Protein AF-0000000080313099 (afdb_homodimer)

Organism: NCBI:txid927083

Structure (mmCIF, N/CA/C/O backbone):
data_AF-0000000080313099-model_v1
#
loop_
_entity.id
_entity.type
_entity.pdbx_description
1 polymer 'Transcriptional regulator, ArsR family protein'
#
loop_
_atom_site.group_PDB
_atom_site.id
_atom_site.type_symbol
_atom_site.label_atom_id
_atom_site.label_alt_id
_atom_site.label_comp_id
_atom_site.label_asym_id
_atom_site.label_entity_id
_atom_site.label_seq_id
_atom_site.pdbx_PDB_ins_code
_atom_site.Cartn_x
_atom_site.Cartn_y
_atom_site.Cartn_z
_atom_site.occupancy
_atom_site.B_iso_or_equiv
_atom_site.auth_seq_id
_atom_site.auth_comp_id
_atom_site.auth_asym_id
_atom_site.auth_atom_id
_atom_site.pdbx_PDB_model_num
ATOM 1 N N . MET A 1 1 ? 8.414 22.156 -10.602 1 34.53 1 MET A N 1
ATOM 2 C CA . MET A 1 1 ? 9.031 20.844 -10.484 1 34.53 1 MET A CA 1
ATOM 3 C C . MET A 1 1 ? 8.055 19.75 -10.914 1 34.53 1 MET A C 1
ATOM 5 O O . MET A 1 1 ? 6.887 19.766 -10.523 1 34.53 1 MET A O 1
ATOM 9 N N . SER A 1 2 ? 8.141 19.328 -12.023 1 39.56 2 SER A N 1
ATOM 10 C CA . SER A 1 2 ? 7.281 18.344 -12.656 1 39.56 2 SER A CA 1
ATOM 11 C C . SER A 1 2 ? 7.016 17.156 -11.727 1 39.56 2 SER A C 1
ATOM 13 O O . SER A 1 2 ? 7.949 16.594 -11.148 1 39.56 2 SER A O 1
ATOM 15 N N . ALA A 1 3 ? 6.078 17.266 -10.852 1 48.84 3 ALA A N 1
ATOM 16 C CA . ALA A 1 3 ? 5.816 16.203 -9.883 1 48.84 3 ALA A CA 1
ATOM 17 C C . ALA A 1 3 ? 6.105 14.828 -10.477 1 48.84 3 ALA A C 1
ATOM 19 O O . ALA A 1 3 ? 5.5 14.438 -11.477 1 48.84 3 ALA A O 1
ATOM 20 N N . ALA A 1 4 ? 7.359 14.406 -10.523 1 58 4 ALA A N 1
ATOM 21 C CA . ALA A 1 4 ? 7.816 13.117 -11.039 1 58 4 ALA A CA 1
ATOM 22 C C . ALA A 1 4 ? 6.848 12 -10.656 1 58 4 ALA A C 1
ATOM 24 O O . ALA A 1 4 ? 6.184 12.07 -9.625 1 58 4 ALA A O 1
ATOM 25 N N . VAL A 1 5 ? 6.457 11.398 -11.641 1 69.81 5 VAL A N 1
ATOM 26 C CA . VAL A 1 5 ? 5.578 10.242 -11.469 1 69.81 5 VAL A CA 1
ATOM 27 C C . VAL A 1 5 ? 6.199 9.266 -10.477 1 69.81 5 VAL A C 1
ATOM 29 O O . VAL A 1 5 ? 7.309 8.766 -10.688 1 69.81 5 VAL A O 1
ATOM 32 N N . VAL A 1 6 ? 5.691 9.305 -9.359 1 85.06 6 VAL A N 1
ATOM 33 C CA . VAL A 1 6 ? 6.16 8.406 -8.305 1 85.06 6 VAL A CA 1
ATOM 34 C C . VAL A 1 6 ? 5.676 6.988 -8.57 1 85.06 6 VAL A C 1
ATOM 36 O O . VAL A 1 6 ? 4.516 6.781 -8.945 1 85.06 6 VAL A O 1
ATOM 39 N N . SER A 1 7 ? 6.625 6.121 -8.453 1 91.81 7 SER A N 1
ATOM 40 C CA . SER A 1 7 ? 6.25 4.727 -8.68 1 91.81 7 SER A CA 1
ATOM 41 C C . SER A 1 7 ? 5.348 4.211 -7.559 1 91.81 7 SER A C 1
ATOM 43 O O . SER A 1 7 ? 5.426 4.68 -6.422 1 91.81 7 SER A O 1
ATOM 45 N N . LEU A 1 8 ? 4.535 3.299 -7.898 1 95.69 8 LEU A N 1
ATOM 46 C CA . LEU A 1 8 ? 3.566 2.75 -6.957 1 95.69 8 LEU A CA 1
ATOM 47 C C . LEU A 1 8 ? 4.266 1.991 -5.836 1 95.69 8 LEU A C 1
ATOM 49 O O . LEU A 1 8 ? 3.812 2.01 -4.691 1 95.69 8 LEU A O 1
ATOM 53 N N . GLU A 1 9 ? 5.445 1.323 -6.184 1 96.62 9 GLU A N 1
ATOM 54 C CA . GLU A 1 9 ? 6.176 0.596 -5.148 1 96.62 9 GLU A CA 1
ATOM 55 C C . GLU A 1 9 ? 6.672 1.54 -4.059 1 96.62 9 GLU A C 1
ATOM 57 O O . GLU A 1 9 ? 6.719 1.17 -2.883 1 96.62 9 GLU A O 1
ATOM 62 N N . ARG A 1 10 ? 7.012 2.738 -4.418 1 97.25 10 ARG A N 1
ATOM 63 C CA . ARG A 1 10 ? 7.469 3.727 -3.443 1 97.25 10 ARG A CA 1
ATOM 64 C C . ARG A 1 10 ? 6.316 4.203 -2.564 1 97.25 10 ARG A C 1
ATOM 66 O O . ARG A 1 10 ? 6.504 4.457 -1.372 1 97.25 10 ARG A O 1
ATOM 73 N N . THR A 1 11 ? 5.18 4.391 -3.154 1 98.25 11 THR A N 1
ATOM 74 C CA . THR A 1 11 ? 3.992 4.781 -2.402 1 98.25 11 THR A CA 1
ATOM 75 C C . THR A 1 11 ? 3.629 3.719 -1.37 1 98.25 11 THR A C 1
ATOM 77 O O . THR A 1 11 ? 3.426 4.031 -0.195 1 98.25 11 THR A O 1
ATOM 80 N N . PHE A 1 12 ? 3.625 2.475 -1.776 1 98.5 12 PHE A N 1
ATOM 81 C CA . PHE A 1 12 ? 3.332 1.39 -0.848 1 98.5 12 PHE A CA 1
ATOM 82 C C . PHE A 1 12 ? 4.391 1.312 0.245 1 98.5 12 PHE A C 1
ATOM 84 O O . PHE A 1 12 ? 4.066 1.138 1.421 1 98.5 12 PHE A O 1
ATOM 91 N N . HIS A 1 13 ? 5.605 1.449 -0.173 1 98.19 13 HIS A N 1
ATOM 92 C CA . HIS A 1 13 ? 6.695 1.43 0.794 1 98.19 13 HIS A CA 1
ATOM 93 C C . HIS A 1 13 ? 6.516 2.514 1.852 1 98.19 13 HIS A C 1
ATOM 95 O O . HIS A 1 13 ? 6.664 2.252 3.047 1 98.19 13 HIS A O 1
ATOM 101 N N . ALA A 1 14 ? 6.172 3.625 1.42 1 98.56 14 ALA A N 1
ATOM 102 C CA . ALA A 1 14 ? 5.984 4.754 2.324 1 98.56 14 ALA A CA 1
ATOM 103 C C . ALA A 1 14 ? 4.887 4.465 3.346 1 98.56 14 ALA A C 1
ATOM 105 O O . ALA A 1 14 ? 4.965 4.91 4.492 1 98.56 14 ALA A O 1
ATOM 106 N N . LEU A 1 15 ? 3.922 3.695 2.98 1 98.25 15 LEU A N 1
ATOM 107 C CA . LEU A 1 15 ? 2.756 3.445 3.822 1 98.25 15 LEU A CA 1
ATOM 108 C C . LEU A 1 15 ? 2.965 2.203 4.684 1 98.25 15 LEU A C 1
ATOM 110 O O . LEU A 1 15 ? 2.121 1.874 5.52 1 98.25 15 LEU A O 1
ATOM 114 N N . GLY A 1 16 ? 4.098 1.535 4.488 1 98.12 16 GLY A N 1
ATOM 115 C CA . GLY A 1 16 ? 4.348 0.264 5.148 1 98.12 16 GLY A CA 1
ATOM 116 C C . GLY A 1 16 ? 4.867 0.418 6.562 1 98.12 16 GLY A C 1
ATOM 117 O O . GLY A 1 16 ? 5.551 -0.467 7.082 1 98.12 16 GLY A O 1
ATOM 118 N N . ASP A 1 17 ? 4.598 1.521 7.246 1 97.62 17 ASP A N 1
ATOM 119 C CA . ASP A 1 17 ? 5.062 1.835 8.594 1 97.62 17 ASP A CA 1
ATOM 120 C C . ASP A 1 17 ? 3.938 2.416 9.445 1 97.62 17 ASP A C 1
ATOM 122 O O . ASP A 1 17 ? 3.232 3.33 9.008 1 97.62 17 ASP A O 1
ATOM 126 N N . PRO A 1 18 ? 3.76 1.837 10.664 1 96.69 18 PRO A N 1
ATOM 127 C CA . PRO A 1 18 ? 2.637 2.293 11.484 1 96.69 18 PRO A CA 1
ATOM 128 C C . PRO A 1 18 ? 2.709 3.783 11.805 1 96.69 18 PRO A C 1
ATOM 130 O O . PRO A 1 18 ? 1.679 4.457 11.867 1 96.69 18 PRO A O 1
ATOM 133 N N . THR A 1 19 ? 3.895 4.293 12.055 1 96.88 19 THR A N 1
ATOM 134 C CA . THR A 1 19 ? 4.062 5.711 12.352 1 96.88 19 THR A CA 1
ATOM 135 C C . THR A 1 19 ? 3.613 6.57 11.172 1 96.88 19 THR A C 1
ATOM 137 O O . THR A 1 19 ? 2.893 7.555 11.352 1 96.88 19 THR A O 1
ATOM 140 N N . ARG A 1 20 ? 4.027 6.168 10.062 1 98.06 20 ARG A N 1
ATOM 141 C CA . ARG A 1 20 ? 3.684 6.934 8.867 1 98.06 20 ARG A CA 1
ATOM 142 C C . ARG A 1 20 ? 2.188 6.855 8.578 1 98.06 20 ARG A C 1
ATOM 144 O O . ARG A 1 20 ? 1.585 7.832 8.125 1 98.06 20 ARG A O 1
ATOM 151 N N . LEU A 1 21 ? 1.547 5.711 8.812 1 97.62 21 LEU A N 1
ATOM 152 C CA . LEU A 1 21 ? 0.102 5.605 8.641 1 97.62 21 LEU A CA 1
ATOM 153 C C . LEU A 1 21 ? -0.631 6.543 9.594 1 97.62 21 LEU A C 1
ATOM 155 O O . LEU A 1 21 ? -1.643 7.145 9.227 1 97.62 21 LEU A O 1
ATOM 159 N N . GLY A 1 22 ? -0.097 6.598 10.75 1 96.94 22 GLY A N 1
ATOM 160 C CA . GLY A 1 22 ? -0.659 7.551 11.695 1 96.94 22 GLY A CA 1
ATOM 161 C C . GLY A 1 22 ? -0.558 8.992 11.219 1 96.94 22 GLY A C 1
ATOM 162 O O . GLY A 1 22 ? -1.496 9.773 11.383 1 96.94 22 GLY A O 1
ATOM 163 N N . MET A 1 23 ? 0.534 9.375 10.68 1 98.06 23 MET A N 1
ATOM 164 C CA . MET A 1 23 ? 0.725 10.719 10.133 1 98.06 23 MET A CA 1
ATOM 165 C C . MET A 1 23 ? -0.264 10.984 9 1 98.06 23 MET A C 1
ATOM 167 O O . MET A 1 23 ? -0.838 12.078 8.922 1 98.06 23 MET A O 1
ATOM 171 N N . VAL A 1 24 ? -0.449 9.992 8.164 1 98.19 24 VAL A N 1
ATOM 172 C CA . VAL A 1 24 ? -1.378 10.133 7.047 1 98.19 24 VAL A CA 1
ATOM 173 C C . VAL A 1 24 ? -2.797 10.32 7.578 1 98.19 24 VAL A C 1
ATOM 175 O O . VAL A 1 24 ? -3.553 11.148 7.062 1 98.19 24 VAL A O 1
ATOM 178 N N . GLU A 1 25 ? -3.139 9.531 8.555 1 96.81 25 GLU A N 1
ATOM 179 C CA . GLU A 1 25 ? -4.445 9.695 9.188 1 96.81 25 GLU A CA 1
ATOM 180 C C . GLU A 1 25 ? -4.652 11.125 9.672 1 96.81 25 GLU A C 1
ATOM 182 O O . GLU A 1 25 ? -5.707 11.719 9.445 1 96.81 25 GLU A O 1
ATOM 187 N N . ARG A 1 26 ? -3.701 11.703 10.289 1 96.88 26 ARG A N 1
ATOM 188 C CA . ARG A 1 26 ? -3.775 13.078 10.781 1 96.88 26 ARG A CA 1
ATOM 189 C C . ARG A 1 26 ? -3.934 14.062 9.625 1 96.88 26 ARG A C 1
ATOM 191 O O . ARG A 1 26 ? -4.727 15 9.703 1 96.88 26 ARG A O 1
ATOM 198 N N . LEU A 1 27 ? -3.273 13.836 8.602 1 97.5 27 LEU A N 1
ATOM 199 C CA . LEU A 1 27 ? -3.248 14.75 7.465 1 97.5 27 LEU A CA 1
ATOM 200 C C . LEU A 1 27 ? -4.539 14.648 6.656 1 97.5 27 LEU A C 1
ATOM 202 O O . LEU A 1 27 ? -4.852 15.539 5.863 1 97.5 27 LEU A O 1
ATOM 206 N N . SER A 1 28 ? -5.164 13.547 6.762 1 95.44 28 SER A N 1
ATOM 207 C CA . SER A 1 28 ? -6.449 13.398 6.082 1 95.44 28 SER A CA 1
ATOM 208 C C . SER A 1 28 ? -7.48 14.383 6.621 1 95.44 28 SER A C 1
ATOM 210 O O . SER A 1 28 ? -8.477 14.672 5.957 1 95.44 28 SER A O 1
ATOM 212 N N . ARG A 1 29 ? -7.238 14.898 7.758 1 93.44 29 ARG A N 1
ATOM 213 C CA . ARG A 1 29 ? -8.141 15.867 8.375 1 93.44 29 ARG A CA 1
ATOM 214 C C . ARG A 1 29 ? -7.703 17.297 8.086 1 93.44 29 ARG A C 1
ATOM 216 O O . ARG A 1 29 ? -8.281 18.25 8.609 1 93.44 29 ARG A O 1
ATOM 223 N N . GLY A 1 30 ? -6.648 17.422 7.312 1 94.75 30 GLY A N 1
ATOM 224 C CA . GLY A 1 30 ? -6.164 18.75 6.926 1 94.75 30 GLY A CA 1
ATOM 225 C C . GLY A 1 30 ? -4.66 18.891 7.051 1 94.75 30 GLY A C 1
ATOM 226 O O . GLY A 1 30 ? -3.996 18.031 7.633 1 94.75 30 GLY A O 1
ATOM 227 N N . PRO A 1 31 ? -4.141 19.984 6.492 1 96.31 31 PRO A N 1
ATOM 228 C CA . PRO A 1 31 ? -2.697 20.219 6.578 1 96.31 31 PRO A CA 1
ATOM 229 C C . PRO A 1 31 ? -2.205 20.328 8.023 1 96.31 31 PRO A C 1
ATOM 231 O O . PRO A 1 31 ? -2.967 20.703 8.914 1 96.31 31 PRO A O 1
ATOM 234 N N . ALA A 1 32 ? -0.967 19.969 8.281 1 97.69 32 ALA A N 1
ATOM 235 C CA . ALA A 1 32 ? -0.364 20.047 9.609 1 97.69 32 ALA A CA 1
ATOM 236 C C . ALA A 1 32 ? 1.131 20.328 9.523 1 97.69 32 ALA A C 1
ATOM 238 O O . ALA A 1 32 ? 1.799 19.906 8.578 1 97.69 32 ALA A O 1
ATOM 239 N N . SER A 1 33 ? 1.589 21.062 10.469 1 98.12 33 SER A N 1
ATOM 240 C CA . SER A 1 33 ? 3.01 21.375 10.539 1 98.12 33 SER A CA 1
ATOM 241 C C . SER A 1 33 ? 3.816 20.203 11.07 1 98.12 33 SER A C 1
ATOM 243 O O . SER A 1 33 ? 3.248 19.234 11.609 1 98.12 33 SER A O 1
ATOM 245 N N . VAL A 1 34 ? 5.148 20.266 10.922 1 97.88 34 VAL A N 1
ATOM 246 C CA . VAL A 1 34 ? 6.047 19.25 11.469 1 97.88 34 VAL A CA 1
ATOM 247 C C . VAL A 1 34 ? 5.812 19.109 12.969 1 97.88 34 VAL A C 1
ATOM 249 O O . VAL A 1 34 ? 5.73 17.984 13.484 1 97.88 34 VAL A O 1
ATOM 252 N N . THR A 1 35 ? 5.652 20.234 13.641 1 96.38 35 THR A N 1
ATOM 253 C CA . THR A 1 35 ? 5.465 20.234 15.086 1 96.38 35 THR A CA 1
ATOM 254 C C . THR A 1 35 ? 4.164 19.531 15.469 1 96.38 35 THR A C 1
ATOM 256 O O . THR A 1 35 ? 4.133 18.734 16.406 1 96.38 35 THR A O 1
ATOM 259 N N . GLU A 1 36 ? 3.119 19.797 14.781 1 97.06 36 GLU A N 1
ATOM 260 C CA . GLU A 1 36 ? 1.828 19.172 15.039 1 97.06 36 GLU A CA 1
ATOM 261 C C . GLU A 1 36 ? 1.898 17.656 14.812 1 97.06 36 GLU A C 1
ATOM 263 O O . GLU A 1 36 ? 1.305 16.891 15.562 1 97.06 36 GLU A O 1
ATOM 268 N N . LEU A 1 37 ? 2.547 17.266 13.766 1 97.81 37 LEU A N 1
ATOM 269 C CA . LEU A 1 37 ? 2.662 15.852 13.43 1 97.81 37 LEU A CA 1
ATOM 270 C C . LEU A 1 37 ? 3.545 15.117 14.438 1 97.81 37 LEU A C 1
ATOM 272 O O . LEU A 1 37 ? 3.33 13.938 14.719 1 97.81 37 LEU A O 1
ATOM 276 N N . ALA A 1 38 ? 4.488 15.836 15.008 1 97.25 38 ALA A N 1
ATOM 277 C CA . ALA A 1 38 ? 5.449 15.25 15.938 1 97.25 38 ALA A CA 1
ATOM 278 C C . ALA A 1 38 ? 4.871 15.172 17.344 1 97.25 38 ALA A C 1
ATOM 280 O O . ALA A 1 38 ? 5.305 14.344 18.156 1 97.25 38 ALA A O 1
ATOM 281 N N . ALA A 1 39 ? 3.922 15.969 17.656 1 95.69 39 ALA A N 1
ATOM 282 C CA . ALA A 1 39 ? 3.432 16.203 19.016 1 95.69 39 ALA A CA 1
ATOM 283 C C . ALA A 1 39 ? 2.982 14.906 19.672 1 95.69 39 ALA A C 1
ATOM 285 O O . ALA A 1 39 ? 3.332 14.633 20.828 1 95.69 39 ALA A O 1
ATOM 286 N N . PRO A 1 40 ? 2.236 14.086 18.953 1 93.88 40 PRO A N 1
ATOM 287 C CA . PRO A 1 40 ? 1.73 12.875 19.594 1 93.88 40 PRO A CA 1
ATOM 288 C C . PRO A 1 40 ? 2.76 11.75 19.641 1 93.88 40 PRO A C 1
ATOM 290 O O . PRO A 1 40 ? 2.494 10.68 20.188 1 93.88 40 PRO A O 1
ATOM 293 N N . LEU A 1 41 ? 3.936 11.961 19.031 1 94.12 41 LEU A N 1
ATOM 294 C CA . LEU A 1 41 ? 4.918 10.891 18.891 1 94.12 41 LEU A CA 1
ATOM 295 C C . LEU A 1 41 ? 6.012 11.016 19.953 1 94.12 41 LEU A C 1
ATOM 297 O O . LEU A 1 41 ? 6.305 12.117 20.422 1 94.12 41 LEU A O 1
ATOM 301 N N . THR A 1 42 ? 6.547 9.93 20.375 1 93.88 42 THR A N 1
ATOM 302 C CA . THR A 1 42 ? 7.586 9.898 21.391 1 93.88 42 THR A CA 1
ATOM 303 C C . THR A 1 42 ? 8.969 9.812 20.766 1 93.88 42 THR A C 1
ATOM 305 O O . THR A 1 42 ? 9.977 9.727 21.469 1 93.88 42 THR A O 1
ATOM 308 N N . MET A 1 43 ? 9.109 10.008 19.547 1 94.31 43 MET A N 1
ATOM 309 C CA . MET A 1 43 ? 10.383 9.906 18.844 1 94.31 43 MET A CA 1
ATOM 310 C C . MET A 1 43 ? 11.023 11.281 18.672 1 94.31 43 MET A C 1
ATOM 312 O O . MET A 1 43 ? 10.352 12.305 18.812 1 94.31 43 MET A O 1
ATOM 316 N N . ALA A 1 44 ? 12.297 11.258 18.359 1 95.5 44 ALA A N 1
ATOM 317 C CA . ALA A 1 44 ? 13.062 12.484 18.141 1 95.5 44 ALA A CA 1
ATOM 318 C C . ALA A 1 44 ? 12.695 13.133 16.812 1 95.5 44 ALA A C 1
ATOM 320 O O . ALA A 1 44 ? 12.242 12.453 15.891 1 95.5 44 ALA A O 1
ATOM 321 N N . LEU A 1 45 ? 12.898 14.391 16.719 1 95.69 45 LEU A N 1
ATOM 322 C CA . LEU A 1 45 ? 12.539 15.18 15.539 1 95.69 45 LEU A CA 1
ATOM 323 C C . LEU A 1 45 ? 13.25 14.656 14.297 1 95.69 45 LEU A C 1
ATOM 325 O O . LEU A 1 45 ? 12.641 14.547 13.227 1 95.69 45 LEU A O 1
ATOM 329 N N . PRO A 1 46 ? 14.516 14.281 14.367 1 96.94 46 PRO A N 1
ATOM 330 C CA . PRO A 1 46 ? 15.148 13.742 13.156 1 96.94 46 PRO A CA 1
ATOM 331 C C . PRO A 1 46 ? 14.438 12.5 12.633 1 96.94 46 PRO A C 1
ATOM 333 O O . PRO A 1 46 ? 14.352 12.305 11.414 1 96.94 46 PRO A O 1
ATOM 336 N N . SER A 1 47 ? 13.992 11.648 13.539 1 97.31 47 SER A N 1
ATOM 337 C CA . SER A 1 47 ? 13.25 10.461 13.141 1 97.31 47 SER A CA 1
ATOM 338 C C . SER A 1 47 ? 11.922 10.828 12.492 1 97.31 47 SER A C 1
ATOM 340 O O . SER A 1 47 ? 11.516 10.219 11.5 1 97.31 47 SER A O 1
ATOM 342 N N . VAL A 1 48 ? 11.273 11.812 13.055 1 97.88 48 VAL A N 1
ATOM 343 C CA . VAL A 1 48 ? 10.023 12.312 12.484 1 97.88 48 VAL A CA 1
ATOM 344 C C . VAL A 1 48 ? 10.273 12.828 11.07 1 97.88 48 VAL A C 1
ATOM 346 O O . VAL A 1 48 ? 9.531 12.5 10.141 1 97.88 48 VAL A O 1
ATOM 349 N N . LEU A 1 49 ? 11.297 13.562 10.914 1 98.12 49 LEU A N 1
ATOM 350 C CA . LEU A 1 49 ? 11.641 14.141 9.625 1 98.12 49 LEU A CA 1
ATOM 351 C C . LEU A 1 49 ? 11.961 13.047 8.609 1 98.12 49 LEU A C 1
ATOM 353 O O . LEU A 1 49 ? 11.609 13.164 7.43 1 98.12 49 LEU A O 1
ATOM 357 N N . LYS A 1 50 ? 12.617 12.008 9.062 1 98.44 50 LYS A N 1
ATOM 358 C CA . LYS A 1 50 ? 12.906 10.883 8.18 1 98.44 50 LYS A CA 1
ATOM 359 C C . LYS A 1 50 ? 11.617 10.234 7.668 1 98.44 50 LYS A C 1
ATOM 361 O O . LYS A 1 50 ? 11.508 9.906 6.484 1 98.44 50 LYS A O 1
ATOM 366 N N . HIS A 1 51 ? 10.664 10.055 8.523 1 98.44 51 HIS A N 1
ATOM 367 C CA . HIS A 1 51 ? 9.375 9.492 8.117 1 98.44 51 HIS A CA 1
ATOM 368 C C . HIS A 1 51 ? 8.68 10.398 7.105 1 98.44 51 HIS A C 1
ATOM 370 O O . HIS A 1 51 ? 8.125 9.914 6.113 1 98.44 51 HIS A O 1
ATOM 376 N N . LEU A 1 52 ? 8.727 11.641 7.387 1 98.62 52 LEU A N 1
ATOM 377 C CA . LEU A 1 52 ? 8.07 12.594 6.5 1 98.62 52 LEU A CA 1
ATOM 378 C C . LEU A 1 52 ? 8.758 12.633 5.141 1 98.62 52 LEU A C 1
ATOM 380 O O . LEU A 1 52 ? 8.094 12.805 4.113 1 98.62 52 LEU A O 1
ATOM 384 N N . LYS A 1 53 ? 10.008 12.492 5.141 1 98.62 53 LYS A N 1
ATOM 385 C CA . LYS A 1 53 ? 10.742 12.414 3.885 1 98.62 53 LYS A CA 1
ATOM 386 C C . LYS A 1 53 ? 10.328 11.188 3.078 1 98.62 53 LYS A C 1
ATOM 388 O O . LYS A 1 53 ? 10.125 11.273 1.864 1 98.62 53 LYS A O 1
ATOM 393 N N . VAL A 1 54 ? 10.234 10.07 3.709 1 98.44 54 VAL A N 1
ATOM 394 C CA . VAL A 1 54 ? 9.812 8.836 3.053 1 98.44 54 VAL A CA 1
ATOM 395 C C . VAL A 1 54 ? 8.414 9.016 2.461 1 98.44 54 VAL A C 1
ATOM 397 O O . VAL A 1 54 ? 8.164 8.609 1.324 1 98.44 54 VAL A O 1
ATOM 400 N N . LEU A 1 55 ? 7.539 9.609 3.201 1 98.56 55 LEU A N 1
ATOM 401 C CA . LEU A 1 55 ? 6.18 9.859 2.729 1 98.56 55 LEU A CA 1
ATOM 402 C C . LEU A 1 55 ? 6.188 10.781 1.515 1 98.56 55 LEU A C 1
ATOM 404 O O . LEU A 1 55 ? 5.426 10.57 0.567 1 98.56 55 LEU A O 1
ATOM 408 N N . GLU A 1 56 ? 7.016 11.781 1.585 1 98.12 56 GLU A N 1
ATOM 409 C CA . GLU A 1 56 ? 7.117 12.727 0.48 1 98.12 56 GLU A CA 1
ATOM 410 C C . GLU A 1 56 ? 7.707 12.07 -0.763 1 98.12 56 GLU A C 1
ATOM 412 O O . GLU A 1 56 ? 7.195 12.25 -1.87 1 98.12 56 GLU A O 1
ATOM 417 N N . GLU A 1 57 ? 8.734 11.266 -0.622 1 97.44 57 GLU A N 1
ATOM 418 C CA . GLU A 1 57 ? 9.367 10.547 -1.726 1 97.44 57 GLU A CA 1
ATOM 419 C C . GLU A 1 57 ? 8.414 9.539 -2.348 1 97.44 57 GLU A C 1
ATOM 421 O O . GLU A 1 57 ? 8.516 9.227 -3.535 1 97.44 57 GLU A O 1
ATOM 426 N N . GLY A 1 58 ? 7.492 9.07 -1.521 1 98 58 GLY A N 1
ATOM 427 C CA . GLY A 1 58 ? 6.477 8.148 -2 1 98 58 GLY A CA 1
ATOM 428 C C . GLY A 1 58 ? 5.289 8.844 -2.635 1 98 58 GLY A C 1
ATOM 429 O O . GLY A 1 58 ? 4.355 8.188 -3.105 1 98 58 GLY A O 1
ATOM 430 N N . GLY A 1 59 ? 5.328 10.156 -2.619 1 97.75 59 GLY A N 1
ATOM 431 C CA . GLY A 1 59 ? 4.266 10.938 -3.234 1 97.75 59 GLY A CA 1
ATOM 432 C C . GLY A 1 59 ? 3.014 11.016 -2.385 1 97.75 59 GLY A C 1
ATOM 433 O O . GLY A 1 59 ? 1.958 11.438 -2.863 1 97.75 59 GLY A O 1
ATOM 434 N N . VAL A 1 60 ? 3.055 10.609 -1.217 1 98.12 60 VAL A N 1
ATOM 435 C CA . VAL A 1 60 ? 1.891 10.516 -0.341 1 98.12 60 VAL A CA 1
ATOM 436 C C . VAL A 1 60 ? 1.563 11.891 0.236 1 98.12 60 VAL A C 1
ATOM 438 O O . VAL A 1 60 ? 0.394 12.227 0.438 1 98.12 60 VAL A O 1
ATOM 441 N N . VAL A 1 61 ? 2.635 12.695 0.477 1 98.12 61 VAL A N 1
ATOM 442 C CA . VAL A 1 61 ? 2.445 14.039 1.025 1 98.12 61 VAL A CA 1
ATOM 443 C C . VAL A 1 61 ? 3.305 15.039 0.255 1 98.12 61 VAL A C 1
ATOM 445 O O . VAL A 1 61 ? 4.219 14.648 -0.474 1 98.12 61 VAL A O 1
ATOM 448 N N . ARG A 1 62 ? 2.961 16.203 0.397 1 97.62 62 ARG A N 1
ATOM 449 C CA . ARG A 1 62 ? 3.76 17.328 -0.08 1 97.62 62 ARG A CA 1
ATOM 450 C C . ARG A 1 62 ? 3.949 18.375 1.017 1 97.62 62 ARG A C 1
ATOM 452 O O . ARG A 1 62 ? 3.104 18.516 1.901 1 97.62 62 ARG A O 1
ATOM 459 N N . SER A 1 63 ? 5.062 19.031 0.928 1 97.75 63 SER A N 1
ATOM 460 C CA . SER A 1 63 ? 5.324 20.047 1.951 1 97.75 63 SER A CA 1
ATOM 461 C C . SER A 1 63 ? 5.586 21.406 1.326 1 97.75 63 SER A C 1
ATOM 463 O O . SER A 1 63 ? 5.938 21.5 0.149 1 97.75 63 SER A O 1
ATOM 465 N N . GLU A 1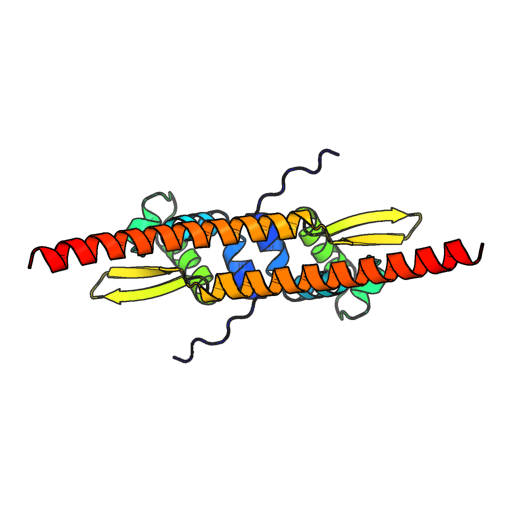 64 ? 5.297 22.406 2.074 1 97.25 64 GLU A N 1
ATOM 466 C CA . GLU A 1 64 ? 5.594 23.797 1.75 1 97.25 64 GLU A CA 1
ATOM 467 C C . GLU A 1 64 ? 6.133 24.547 2.965 1 97.25 64 GLU A C 1
ATOM 469 O O . GLU A 1 64 ? 5.656 24.344 4.086 1 97.25 64 GLU A O 1
ATOM 474 N N . LYS A 1 65 ? 7.109 25.359 2.672 1 96.31 65 LYS A N 1
ATOM 475 C CA . LYS A 1 65 ? 7.707 26.141 3.754 1 96.31 65 LYS A CA 1
ATOM 476 C C . LYS A 1 65 ? 7.246 27.594 3.701 1 96.31 65 LYS A C 1
ATOM 478 O O . LYS A 1 65 ? 7.262 28.219 2.637 1 96.31 65 LYS A O 1
ATOM 483 N N . ALA A 1 66 ? 6.758 28.156 4.801 1 95.62 66 ALA A N 1
ATOM 484 C CA . ALA A 1 66 ? 6.461 29.578 5.008 1 95.62 66 ALA A CA 1
ATOM 485 C C . ALA A 1 66 ? 7.195 30.109 6.23 1 95.62 66 ALA A C 1
ATOM 487 O O . ALA A 1 66 ? 6.824 29.812 7.367 1 95.62 66 ALA A O 1
ATOM 488 N N . GLY A 1 67 ? 8.086 31 5.938 1 96.62 67 GLY A N 1
ATOM 489 C CA . GLY A 1 67 ? 8.938 31.406 7.051 1 96.62 67 GLY A CA 1
ATOM 490 C C . GLY A 1 67 ? 9.656 30.234 7.703 1 96.62 67 GLY A C 1
ATOM 491 O O . GLY A 1 67 ? 10.43 29.531 7.051 1 96.62 67 GLY A O 1
ATOM 492 N N . ARG A 1 68 ? 9.438 30 8.969 1 94.94 68 ARG A N 1
ATOM 493 C CA . ARG A 1 68 ? 10.117 28.938 9.711 1 94.94 68 ARG A CA 1
ATOM 494 C C . ARG A 1 68 ? 9.227 27.719 9.859 1 94.94 68 ARG A C 1
ATOM 496 O O . ARG A 1 68 ? 9.602 26.75 10.523 1 94.94 68 ARG A O 1
ATOM 503 N N . VAL A 1 69 ? 8.055 27.75 9.273 1 96.44 69 VAL A N 1
ATOM 504 C CA . VAL A 1 69 ? 7.094 26.688 9.492 1 96.44 69 VAL A CA 1
ATOM 505 C C . VAL A 1 69 ? 6.941 25.859 8.219 1 96.44 69 VAL A C 1
ATOM 507 O O . VAL A 1 69 ? 6.617 26.391 7.156 1 96.44 69 VAL A O 1
ATOM 510 N N . ARG A 1 70 ? 7.219 24.547 8.32 1 97.56 70 ARG A N 1
ATOM 511 C CA . ARG A 1 70 ? 6.945 23.609 7.234 1 97.56 70 ARG A CA 1
ATOM 512 C C . ARG A 1 70 ? 5.617 22.891 7.445 1 97.56 70 ARG A C 1
ATOM 514 O O . ARG A 1 70 ? 5.398 22.266 8.492 1 97.56 70 ARG A O 1
ATOM 521 N N . THR A 1 71 ? 4.758 23.016 6.414 1 98.31 71 THR A N 1
ATOM 522 C CA . THR A 1 71 ? 3.424 22.422 6.488 1 98.31 71 THR A CA 1
ATOM 523 C C . THR A 1 71 ? 3.27 21.312 5.461 1 98.31 71 THR A C 1
ATOM 525 O O . THR A 1 71 ? 3.705 21.438 4.316 1 98.31 71 THR A O 1
ATOM 528 N N . TYR A 1 72 ? 2.684 20.203 5.926 1 98.25 72 TYR A N 1
ATOM 529 C CA . TYR A 1 72 ? 2.451 19.047 5.066 1 98.25 72 TYR A CA 1
ATOM 530 C C . TYR A 1 72 ? 0.972 18.906 4.727 1 98.25 72 TYR A C 1
ATOM 532 O O . TYR A 1 72 ? 0.108 19.281 5.523 1 98.25 72 TYR A O 1
ATOM 540 N N . ARG A 1 73 ? 0.736 18.328 3.521 1 97.31 73 ARG A N 1
ATOM 541 C CA . ARG A 1 73 ? -0.612 18.016 3.064 1 97.31 73 ARG A CA 1
ATOM 542 C C . ARG A 1 73 ? -0.649 16.641 2.383 1 97.31 73 ARG A C 1
ATOM 544 O O . ARG A 1 73 ? 0.326 16.234 1.751 1 97.31 73 ARG A O 1
ATOM 551 N N . LEU A 1 74 ? -1.764 16.016 2.566 1 97.12 74 LEU A N 1
ATOM 552 C CA . LEU A 1 74 ? -1.979 14.742 1.884 1 97.12 74 LEU A CA 1
ATOM 553 C C . LEU A 1 74 ? -2.16 14.961 0.384 1 97.12 74 LEU A C 1
ATOM 555 O O . LEU A 1 74 ? -2.834 15.906 -0.035 1 97.12 74 LEU A O 1
ATOM 559 N N . GLN A 1 75 ? -1.593 14.062 -0.38 1 95.69 75 GLN A N 1
ATOM 560 C CA . GLN A 1 75 ? -1.739 14.125 -1.831 1 95.69 75 GLN A CA 1
ATOM 561 C C . GLN A 1 75 ? -2.775 13.125 -2.328 1 95.69 75 GLN A C 1
ATOM 563 O O . GLN A 1 75 ? -2.543 11.914 -2.291 1 95.69 75 GLN A O 1
ATOM 568 N N . PRO A 1 76 ? -3.857 13.594 -2.902 1 92.38 76 PRO A N 1
ATOM 569 C CA . PRO A 1 76 ? -4.922 12.695 -3.348 1 92.38 76 PRO A CA 1
ATOM 570 C C . PRO A 1 76 ? -4.488 11.797 -4.504 1 92.38 76 PRO A C 1
ATOM 572 O O . PRO A 1 76 ? -5.02 10.695 -4.668 1 92.38 76 PRO A O 1
ATOM 575 N N . ASP A 1 77 ? -3.561 12.258 -5.27 1 93.62 77 ASP A N 1
ATOM 576 C CA . ASP A 1 77 ? -3.113 11.492 -6.43 1 93.62 77 ASP A CA 1
ATOM 577 C C . ASP A 1 77 ? -2.535 10.141 -6.012 1 93.62 77 ASP A C 1
ATOM 579 O O . ASP A 1 77 ? -2.66 9.156 -6.734 1 93.62 77 ASP A O 1
ATOM 583 N N . ALA A 1 78 ? -1.876 10.133 -4.91 1 94.25 78 ALA A N 1
ATOM 584 C CA . ALA A 1 78 ? -1.307 8.891 -4.41 1 94.25 78 ALA A CA 1
ATOM 585 C C . ALA A 1 78 ? -2.404 7.887 -4.055 1 94.25 78 ALA A C 1
ATOM 587 O O . ALA A 1 78 ? -2.291 6.699 -4.363 1 94.25 78 ALA A O 1
ATOM 588 N N . LEU A 1 79 ? -3.465 8.328 -3.422 1 94.56 79 LEU A N 1
ATOM 589 C CA . LEU A 1 79 ? -4.598 7.477 -3.078 1 94.56 79 LEU A CA 1
ATOM 590 C C . LEU A 1 79 ? -5.301 6.969 -4.332 1 94.56 79 LEU A C 1
ATOM 592 O O . LEU A 1 79 ? -5.723 5.812 -4.391 1 94.56 79 LEU A O 1
ATOM 596 N N . ALA A 1 80 ? -5.32 7.887 -5.328 1 95.44 80 ALA A N 1
ATOM 597 C CA . ALA A 1 80 ? -5.93 7.508 -6.602 1 95.44 80 ALA A CA 1
ATOM 598 C C . ALA A 1 80 ? -5.121 6.41 -7.289 1 95.44 80 ALA A C 1
ATOM 600 O O . ALA A 1 80 ? -5.691 5.508 -7.91 1 95.44 80 ALA A O 1
ATOM 601 N N . ALA A 1 81 ? -3.846 6.559 -7.223 1 96.38 81 ALA A N 1
ATOM 602 C CA . ALA A 1 81 ? -2.973 5.551 -7.816 1 96.38 81 ALA A CA 1
ATOM 603 C C . ALA A 1 81 ? -3.176 4.191 -7.156 1 96.38 81 ALA A C 1
ATOM 605 O O . ALA A 1 81 ? -3.221 3.162 -7.836 1 96.38 81 ALA A O 1
ATOM 606 N N . ILE A 1 82 ? -3.348 4.203 -5.887 1 97.38 82 ILE A N 1
ATOM 607 C CA . ILE A 1 82 ? -3.605 2.969 -5.152 1 97.38 82 ILE A CA 1
ATOM 608 C C . ILE A 1 82 ? -4.945 2.381 -5.586 1 97.38 82 ILE A C 1
ATOM 610 O O . ILE A 1 82 ? -5.043 1.186 -5.879 1 97.38 82 ILE A O 1
ATOM 614 N N . ASP A 1 83 ? -5.906 3.203 -5.656 1 96 83 ASP A N 1
ATOM 615 C CA . ASP A 1 83 ? -7.242 2.781 -6.066 1 96 83 ASP A CA 1
ATOM 616 C C . ASP A 1 83 ? -7.207 2.119 -7.445 1 96 83 ASP A C 1
ATOM 618 O O . ASP A 1 83 ? -7.801 1.058 -7.645 1 96 83 ASP A O 1
ATOM 622 N N . ARG A 1 84 ? -6.539 2.77 -8.312 1 96.62 84 ARG A N 1
ATOM 623 C CA . ARG A 1 84 ? -6.453 2.254 -9.68 1 96.62 84 ARG A CA 1
ATOM 624 C C . ARG A 1 84 ? -5.77 0.891 -9.703 1 96.62 84 ARG A C 1
ATOM 626 O O . ARG A 1 84 ? -6.199 -0.012 -10.422 1 96.62 84 ARG A O 1
ATOM 633 N N . TRP A 1 85 ? -4.727 0.827 -9.008 1 97.38 85 TRP A N 1
ATOM 634 C CA . TRP A 1 85 ? -3.988 -0.43 -8.953 1 97.38 85 TRP A CA 1
ATOM 635 C C . TRP A 1 85 ? -4.863 -1.556 -8.414 1 97.38 85 TRP A C 1
ATOM 637 O O . TRP A 1 85 ? -4.918 -2.643 -9 1 97.38 85 TRP A O 1
ATOM 647 N N . VAL A 1 86 ? -5.539 -1.343 -7.297 1 96.62 86 VAL A N 1
ATOM 648 C CA . VAL A 1 86 ? -6.414 -2.338 -6.684 1 96.62 86 VAL A CA 1
ATOM 649 C C . VAL A 1 86 ? -7.516 -2.734 -7.664 1 96.62 86 VAL A C 1
ATOM 651 O O . VAL A 1 86 ? -7.812 -3.92 -7.824 1 96.62 86 VAL A O 1
ATOM 654 N N . ALA A 1 87 ? -8.062 -1.748 -8.289 1 96.19 87 ALA A N 1
ATOM 655 C CA . ALA A 1 87 ? -9.117 -2.012 -9.266 1 96.19 87 ALA A CA 1
ATOM 656 C C . ALA A 1 87 ? -8.609 -2.918 -10.383 1 96.19 87 ALA A C 1
ATOM 658 O O . ALA A 1 87 ? -9.32 -3.834 -10.812 1 96.19 87 ALA A O 1
ATOM 659 N N . GLN A 1 88 ? -7.457 -2.633 -10.797 1 95.69 88 GLN A N 1
ATOM 660 C CA . GLN A 1 88 ? -6.867 -3.422 -11.875 1 95.69 88 GLN A CA 1
ATOM 661 C C . GLN A 1 88 ? -6.672 -4.875 -11.445 1 95.69 88 GLN A C 1
ATOM 663 O O . GLN A 1 88 ? -6.906 -5.797 -12.227 1 95.69 88 GLN A O 1
ATOM 668 N N . ARG A 1 89 ? -6.164 -5.074 -10.281 1 94.12 89 ARG A N 1
ATOM 669 C CA . ARG A 1 89 ? -6.008 -6.438 -9.781 1 94.12 89 ARG A CA 1
ATOM 670 C C . ARG A 1 89 ? -7.355 -7.152 -9.719 1 94.12 89 ARG A C 1
ATOM 672 O O . ARG A 1 89 ? -7.469 -8.312 -10.109 1 94.12 89 ARG A O 1
ATOM 679 N N . ARG A 1 90 ? -8.336 -6.484 -9.188 1 93.06 90 ARG A N 1
ATOM 680 C CA . ARG A 1 90 ? -9.664 -7.07 -9.055 1 93.06 90 ARG A CA 1
ATOM 681 C C . ARG A 1 90 ? -10.234 -7.434 -10.422 1 93.06 90 ARG A C 1
ATOM 683 O O . ARG A 1 90 ? -10.836 -8.5 -10.586 1 93.06 90 ARG A O 1
ATOM 690 N N . ASP A 1 91 ? -10.078 -6.531 -11.328 1 93.75 91 ASP A N 1
ATOM 691 C CA . ASP A 1 91 ? -10.562 -6.789 -12.68 1 93.75 91 ASP A CA 1
ATOM 692 C C . ASP A 1 91 ? -9.906 -8.039 -13.266 1 93.75 91 ASP A C 1
ATOM 694 O O . ASP A 1 91 ? -10.586 -8.867 -13.875 1 93.75 91 ASP A O 1
ATOM 698 N N . ALA A 1 92 ? -8.633 -8.094 -13.109 1 92.69 92 ALA A N 1
ATOM 699 C CA . ALA A 1 92 ? -7.902 -9.258 -13.609 1 92.69 92 ALA A CA 1
ATOM 700 C C . ALA A 1 92 ? -8.375 -10.539 -12.93 1 92.69 92 ALA A C 1
ATOM 702 O O . ALA A 1 92 ? -8.539 -11.57 -13.578 1 92.69 92 ALA A O 1
ATOM 703 N N . TRP A 1 93 ? -8.562 -10.492 -11.695 1 89 93 TRP A N 1
ATOM 704 C CA . TRP A 1 93 ? -9.023 -11.633 -10.914 1 89 93 TRP A CA 1
ATOM 705 C C . TRP A 1 93 ? -10.406 -12.078 -11.367 1 89 93 TRP A C 1
ATOM 707 O O . TRP A 1 93 ? -10.664 -13.281 -11.508 1 89 93 TRP A O 1
ATOM 717 N N . ASN A 1 94 ? -11.25 -11.133 -11.578 1 89.31 94 ASN A N 1
ATOM 718 C CA . ASN A 1 94 ? -12.602 -11.438 -12.039 1 89.31 94 ASN A CA 1
ATOM 719 C C . ASN A 1 94 ? -12.602 -12.031 -13.438 1 89.31 94 ASN A C 1
ATOM 721 O O . ASN A 1 94 ? -13.391 -12.93 -13.734 1 89.31 94 ASN A O 1
ATOM 725 N N . ALA A 1 95 ? -11.766 -11.539 -14.219 1 89.62 95 ALA A N 1
ATOM 726 C CA . ALA A 1 95 ? -11.656 -12.047 -15.586 1 89.62 95 ALA A CA 1
ATOM 727 C C . ALA A 1 95 ? -11.211 -13.508 -15.594 1 89.62 95 ALA A C 1
ATOM 729 O O . ALA A 1 95 ? -11.695 -14.305 -16.391 1 89.62 95 ALA A O 1
ATOM 730 N N . CYS A 1 96 ? -10.289 -13.773 -14.773 1 85.06 96 CYS A N 1
ATOM 731 C CA . CYS A 1 96 ? -9.805 -15.148 -14.664 1 85.06 96 CYS A CA 1
ATOM 732 C C . CYS A 1 96 ? -10.914 -16.078 -14.164 1 85.06 96 CYS A C 1
ATOM 734 O O . CYS A 1 96 ? -11.094 -17.172 -14.695 1 85.06 96 CYS A O 1
ATOM 736 N N . PHE A 1 97 ? -11.68 -15.695 -13.188 1 82.38 97 PHE A N 1
ATOM 737 C CA . PHE A 1 97 ? -12.781 -16.484 -12.664 1 82.38 97 PHE A CA 1
ATOM 738 C C . PHE A 1 97 ? -13.852 -16.703 -13.727 1 82.38 97 PHE A C 1
ATOM 740 O O . PHE A 1 97 ? -14.414 -17.797 -13.844 1 82.38 97 PHE A O 1
ATOM 747 N N . ASP A 1 98 ? -14.117 -15.68 -14.445 1 85.38 98 ASP A N 1
ATOM 748 C CA . ASP A 1 98 ? -15.109 -15.789 -15.516 1 85.38 98 ASP A CA 1
ATOM 749 C C . ASP A 1 98 ? -14.68 -16.828 -16.547 1 85.38 98 ASP A C 1
ATOM 751 O O . ASP A 1 98 ? -15.508 -17.594 -17.047 1 85.38 98 ASP A O 1
ATOM 755 N N . ARG A 1 99 ? -13.484 -16.844 -16.812 1 82.88 99 ARG A N 1
ATOM 756 C CA . ARG A 1 99 ? -12.938 -17.797 -17.766 1 82.88 99 ARG A CA 1
ATOM 757 C C . ARG A 1 99 ? -13.031 -19.219 -17.219 1 82.88 99 ARG A C 1
ATOM 759 O O . ARG A 1 99 ? -13.406 -20.141 -17.953 1 82.88 99 ARG A O 1
ATOM 766 N N . LEU A 1 100 ? -12.758 -19.312 -16.031 1 79.88 100 LEU A N 1
ATOM 767 C CA . LEU A 1 100 ? -12.828 -20.641 -15.406 1 79.88 100 LEU A CA 1
ATOM 768 C C . LEU A 1 100 ? -14.266 -21.141 -15.352 1 79.88 100 LEU A C 1
ATOM 770 O O . LEU A 1 100 ? -14.523 -22.312 -15.609 1 79.88 100 LEU A O 1
ATOM 774 N N . ASP A 1 101 ? -15.062 -20.203 -15.008 1 82.38 101 ASP A N 1
ATOM 775 C CA . ASP A 1 101 ? -16.484 -20.562 -14.961 1 82.38 101 ASP A CA 1
ATOM 776 C C . ASP A 1 101 ? -16.969 -21.031 -16.328 1 82.38 101 ASP A C 1
ATOM 778 O O . ASP A 1 101 ? -17.734 -22 -16.422 1 82.38 101 ASP A O 1
ATOM 782 N N . ARG A 1 102 ? -16.516 -20.406 -17.375 1 84.56 102 ARG A N 1
ATOM 783 C CA . ARG A 1 102 ? -16.938 -20.766 -18.734 1 84.56 102 ARG A CA 1
ATOM 784 C C . ARG A 1 102 ? -16.391 -22.125 -19.125 1 84.56 102 ARG A C 1
ATOM 786 O O . ARG A 1 102 ? -17.094 -22.938 -19.734 1 84.56 102 ARG A O 1
ATOM 793 N N . MET A 1 103 ? -15.195 -22.359 -18.734 1 82.19 103 MET A N 1
ATOM 794 C CA . MET A 1 103 ? -14.562 -23.625 -19.078 1 82.19 103 MET A CA 1
ATOM 795 C C . MET A 1 103 ? -15.242 -24.781 -18.359 1 82.19 103 MET A C 1
ATOM 797 O O . MET A 1 103 ? -15.43 -25.859 -18.938 1 82.19 103 MET A O 1
ATOM 801 N N . LEU A 1 104 ? -15.555 -24.422 -17.125 1 77.69 104 LEU A N 1
ATOM 802 C CA . LEU A 1 104 ? -16.203 -25.453 -16.328 1 77.69 104 LEU A CA 1
ATOM 803 C C . LEU A 1 104 ? -17.609 -25.734 -16.844 1 77.69 104 LEU A C 1
ATOM 805 O O . LEU A 1 104 ? -18.047 -26.891 -16.875 1 77.69 104 LEU A O 1
ATOM 809 N N . ALA A 1 105 ? -18.312 -24.766 -17.312 1 83.94 105 ALA A N 1
ATOM 810 C CA . ALA A 1 105 ? -19.656 -24.922 -17.875 1 83.94 105 ALA A CA 1
ATOM 811 C C . ALA A 1 105 ? -19.609 -25.719 -19.172 1 83.94 105 ALA A C 1
ATOM 813 O O . ALA A 1 105 ? -20.5 -26.531 -19.438 1 83.94 105 ALA A O 1
ATOM 814 N N . GLU A 1 106 ? -18.594 -25.484 -19.891 1 82.69 106 GLU A N 1
ATOM 815 C CA . GLU A 1 106 ? -18.438 -26.188 -21.156 1 82.69 106 GLU A CA 1
ATOM 816 C C . GLU A 1 106 ? -18.109 -27.656 -20.922 1 82.69 106 GLU A C 1
ATOM 818 O O . GLU A 1 106 ? -18.578 -28.531 -21.672 1 82.69 106 GLU A O 1
ATOM 823 N N . GLU A 1 107 ? -17.391 -27.953 -19.953 1 78.69 107 GLU A N 1
ATOM 824 C CA . GLU A 1 107 ? -17.047 -29.328 -19.641 1 78.69 107 GLU A CA 1
ATOM 825 C C . GLU A 1 107 ? -18.25 -30.094 -19.078 1 78.69 107 GLU A C 1
ATOM 827 O O . GLU A 1 107 ? -18.406 -31.281 -19.359 1 78.69 107 GLU A O 1
ATOM 832 N N . ASP A 1 108 ? -18.984 -29.391 -18.266 1 84.31 108 ASP A N 1
ATOM 833 C CA . ASP A 1 108 ? -20.172 -30 -17.703 1 84.31 108 ASP A CA 1
ATOM 834 C C . ASP A 1 108 ? -21.203 -30.344 -18.781 1 84.31 108 ASP A C 1
ATOM 836 O O . ASP A 1 108 ? -21.906 -31.344 -18.672 1 84.31 108 ASP A O 1
ATOM 840 N N . GLU A 1 109 ? -21.328 -29.469 -19.781 1 79.94 109 GLU A N 1
ATOM 841 C CA . GLU A 1 109 ? -22.266 -29.703 -20.875 1 79.94 109 GLU A CA 1
ATOM 842 C C . GLU A 1 109 ? -21.828 -30.891 -21.734 1 79.94 109 GLU A C 1
ATOM 844 O O . GLU A 1 109 ? -22.656 -31.578 -22.328 1 79.94 109 GLU A O 1
ATOM 849 N N . GLU A 1 110 ? -20.609 -31.094 -21.828 1 77.06 110 GLU A N 1
ATOM 850 C CA . GLU A 1 110 ? -20.125 -32.188 -22.672 1 77.06 110 GLU A CA 1
ATOM 851 C C . GLU A 1 110 ? -20.219 -33.531 -21.953 1 77.06 110 GLU A C 1
ATOM 853 O O . GLU A 1 110 ? -20.281 -34.594 -22.594 1 77.06 110 GLU A O 1
ATOM 858 N N . SER A 1 111 ? -20.203 -33.531 -20.609 1 64.06 111 SER A N 1
ATOM 859 C CA . SER A 1 111 ? -20.406 -34.812 -19.938 1 64.06 111 SER A CA 1
ATOM 860 C C . SER A 1 111 ? -21.891 -35.125 -19.797 1 64.06 111 SER A C 1
ATOM 862 O O . SER A 1 111 ? -22.312 -36.281 -19.953 1 64.06 111 SER A O 1
ATOM 864 N N . MET B 1 1 ? -6.406 -22.469 11.227 1 35.56 1 MET B N 1
ATOM 865 C CA . MET B 1 1 ? -5.547 -21.359 11.648 1 35.56 1 MET B CA 1
ATOM 866 C C . MET B 1 1 ? -6.238 -20.031 11.422 1 35.56 1 MET B C 1
ATOM 868 O O . MET B 1 1 ? -6.805 -19.781 10.359 1 35.56 1 MET B O 1
ATOM 872 N N . SER B 1 2 ? -6.781 -19.547 12.383 1 39.69 2 SER B N 1
ATOM 873 C CA . SER B 1 2 ? -7.559 -18.312 12.375 1 39.69 2 SER B CA 1
ATOM 874 C C . SER B 1 2 ? -6.836 -17.203 11.617 1 39.69 2 SER B C 1
ATOM 876 O O . SER B 1 2 ? -5.656 -16.953 11.859 1 39.69 2 SER B O 1
ATOM 878 N N . ALA B 1 3 ? -6.977 -17.172 10.328 1 48.81 3 ALA B N 1
ATOM 879 C CA . ALA B 1 3 ? -6.277 -16.172 9.523 1 48.81 3 ALA B CA 1
ATOM 880 C C . ALA B 1 3 ? -6.109 -14.859 10.297 1 48.81 3 ALA B C 1
ATOM 882 O O . ALA B 1 3 ? -7.094 -14.242 10.711 1 48.81 3 ALA B O 1
ATOM 883 N N . ALA B 1 4 ? -5.121 -14.766 11.203 1 57.62 4 ALA B N 1
ATOM 884 C CA . ALA B 1 4 ? -4.812 -13.586 12 1 57.62 4 ALA B CA 1
ATOM 885 C C . ALA B 1 4 ? -4.992 -12.305 11.188 1 57.62 4 ALA B C 1
ATOM 887 O O . ALA B 1 4 ? -4.82 -12.312 9.969 1 57.62 4 ALA B O 1
ATOM 888 N N . VAL B 1 5 ? -5.719 -11.539 11.742 1 69.5 5 VAL B N 1
ATOM 889 C CA . VAL B 1 5 ? -5.945 -10.227 11.148 1 69.5 5 VAL B CA 1
ATOM 890 C C . VAL B 1 5 ? -4.609 -9.539 10.891 1 69.5 5 VAL B C 1
ATOM 892 O O . VAL B 1 5 ? -3.826 -9.32 11.812 1 69.5 5 VAL B O 1
ATOM 895 N N . VAL B 1 6 ? -4.281 -9.555 9.703 1 85.31 6 VAL B N 1
ATOM 896 C CA . VAL B 1 6 ? -3.033 -8.914 9.289 1 85.31 6 VAL B CA 1
ATOM 897 C C . VAL B 1 6 ? -3.197 -7.398 9.32 1 85.31 6 VAL B C 1
ATOM 899 O O . VAL B 1 6 ? -4.215 -6.867 8.867 1 85.31 6 VAL B O 1
ATOM 902 N N . SER B 1 7 ? -2.211 -6.801 9.922 1 91.94 7 SER B N 1
ATOM 903 C CA . SER B 1 7 ? -2.275 -5.348 9.984 1 91.94 7 SER B CA 1
ATOM 904 C C . SER B 1 7 ? -2.07 -4.723 8.609 1 91.94 7 SER B C 1
ATOM 906 O O . SER B 1 7 ? -1.403 -5.305 7.75 1 91.94 7 SER B O 1
ATOM 908 N N . LEU B 1 8 ? -2.637 -3.607 8.43 1 95.75 8 LEU B N 1
ATOM 909 C CA . LEU B 1 8 ? -2.582 -2.916 7.148 1 95.75 8 LEU B CA 1
ATOM 910 C C . LEU B 1 8 ? -1.157 -2.479 6.828 1 95.75 8 LEU B C 1
ATOM 912 O O . LEU B 1 8 ? -0.748 -2.488 5.664 1 95.75 8 LEU B O 1
ATOM 916 N N . GLU B 1 9 ? -0.36 -2.104 7.914 1 96.75 9 GLU B N 1
ATOM 917 C CA . GLU B 1 9 ? 1.021 -1.695 7.676 1 96.75 9 GLU B CA 1
ATOM 918 C C . GLU B 1 9 ? 1.84 -2.836 7.078 1 96.75 9 GLU B C 1
ATOM 920 O O . GLU B 1 9 ? 2.727 -2.604 6.254 1 96.75 9 GLU B O 1
ATOM 925 N N . ARG B 1 10 ? 1.537 -4.039 7.449 1 97.31 10 ARG B N 1
ATOM 926 C CA . ARG B 1 10 ? 2.238 -5.199 6.906 1 97.31 10 ARG B CA 1
ATOM 927 C C . ARG B 1 10 ? 1.854 -5.441 5.453 1 97.31 10 ARG B C 1
ATOM 929 O O . ARG B 1 10 ? 2.691 -5.848 4.641 1 97.31 10 ARG B O 1
ATOM 936 N N . THR B 1 11 ? 0.611 -5.273 5.152 1 98.25 11 THR B N 1
ATOM 937 C CA . THR B 1 11 ? 0.138 -5.414 3.781 1 98.25 11 THR B CA 1
ATOM 938 C C . THR B 1 11 ? 0.819 -4.398 2.867 1 98.25 11 THR B C 1
ATOM 940 O O . THR B 1 11 ? 1.348 -4.762 1.814 1 98.25 11 THR B O 1
ATOM 943 N N . PHE B 1 12 ? 0.868 -3.156 3.291 1 98.44 12 PHE B N 1
ATOM 944 C CA . PHE B 1 12 ? 1.537 -2.127 2.502 1 98.44 12 PHE B CA 1
ATOM 945 C C . PHE B 1 12 ? 3.023 -2.432 2.367 1 98.44 12 PHE B C 1
ATOM 947 O O . PHE B 1 12 ? 3.596 -2.291 1.282 1 98.44 12 PHE B O 1
ATOM 954 N N . HIS B 1 13 ? 3.592 -2.846 3.441 1 98.19 13 HIS B N 1
ATOM 955 C CA . HIS B 1 13 ? 5.008 -3.201 3.418 1 98.19 13 HIS B CA 1
ATOM 956 C C . HIS B 1 13 ? 5.281 -4.301 2.395 1 98.19 13 HIS B C 1
ATOM 958 O O . HIS B 1 13 ? 6.23 -4.203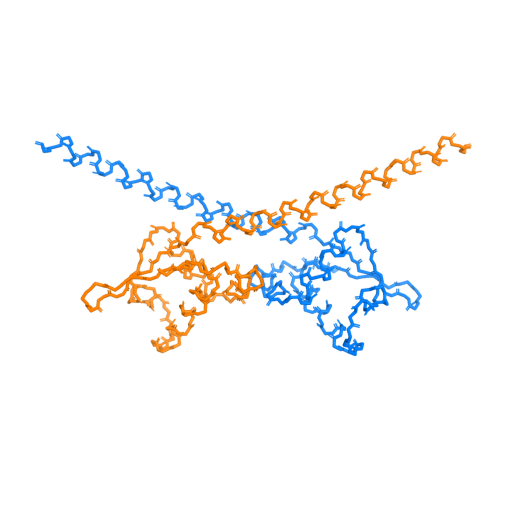 1.615 1 98.19 13 HIS B O 1
ATOM 964 N N . ALA B 1 14 ? 4.477 -5.23 2.393 1 98.62 14 ALA B N 1
ATOM 965 C CA . ALA B 1 14 ? 4.637 -6.355 1.476 1 98.62 14 ALA B CA 1
ATOM 966 C C . ALA B 1 14 ? 4.578 -5.895 0.023 1 98.62 14 ALA B C 1
ATOM 968 O O . ALA B 1 14 ? 5.258 -6.453 -0.841 1 98.62 14 ALA B O 1
ATOM 969 N N . LEU B 1 15 ? 3.852 -4.879 -0.241 1 98.25 15 LEU B N 1
ATOM 970 C CA . LEU B 1 15 ? 3.621 -4.418 -1.605 1 98.25 15 LEU B CA 1
ATOM 971 C C . LEU B 1 15 ? 4.645 -3.359 -2.002 1 98.25 15 LEU B C 1
ATOM 973 O O . LEU B 1 15 ? 4.66 -2.9 -3.146 1 98.25 15 LEU B O 1
ATOM 977 N N . GLY B 1 16 ? 5.512 -2.99 -1.064 1 98.12 16 GLY B N 1
ATOM 978 C CA . GLY B 1 16 ? 6.449 -1.897 -1.283 1 98.12 16 GLY B CA 1
ATOM 979 C C . GLY B 1 16 ? 7.695 -2.32 -2.039 1 98.12 16 GLY B C 1
ATOM 980 O O . GLY B 1 16 ? 8.758 -1.711 -1.889 1 98.12 16 GLY B O 1
ATOM 981 N N . ASP B 1 17 ? 7.652 -3.363 -2.852 1 97.69 17 ASP B N 1
ATOM 982 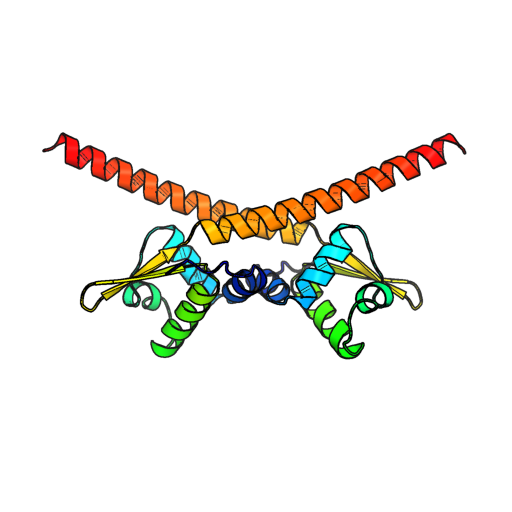C CA . ASP B 1 17 ? 8.773 -3.918 -3.602 1 97.69 17 ASP B CA 1
ATOM 983 C C . ASP B 1 17 ? 8.359 -4.27 -5.027 1 97.69 17 ASP B C 1
ATOM 985 O O . ASP B 1 17 ? 7.336 -4.926 -5.238 1 97.69 17 ASP B O 1
ATOM 989 N N . PRO B 1 18 ? 9.164 -3.793 -6.008 1 96.69 18 PRO B N 1
ATOM 990 C CA . PRO B 1 18 ? 8.766 -4.023 -7.398 1 96.69 18 PRO B CA 1
ATOM 991 C C . PRO B 1 18 ? 8.648 -5.508 -7.738 1 96.69 18 PRO B C 1
ATOM 993 O O . PRO B 1 18 ? 7.77 -5.898 -8.508 1 96.69 18 PRO B O 1
ATOM 996 N N . THR B 1 19 ? 9.531 -6.324 -7.199 1 96.94 19 THR B N 1
ATOM 997 C CA . THR B 1 19 ? 9.477 -7.758 -7.453 1 96.94 19 THR B CA 1
ATOM 998 C C . THR B 1 19 ? 8.172 -8.352 -6.934 1 96.94 19 THR B C 1
ATOM 1000 O O . THR B 1 19 ? 7.52 -9.133 -7.629 1 96.94 19 THR B O 1
ATOM 1003 N N . ARG B 1 20 ? 7.848 -7.965 -5.793 1 98.06 20 ARG B N 1
ATOM 1004 C CA . ARG B 1 20 ? 6.633 -8.492 -5.184 1 98.06 20 ARG B CA 1
ATOM 1005 C C . ARG B 1 20 ? 5.391 -8.008 -5.922 1 98.06 20 ARG B C 1
ATOM 1007 O O . ARG B 1 20 ? 4.414 -8.742 -6.066 1 98.06 20 ARG B O 1
ATOM 1014 N N . LEU B 1 21 ? 5.367 -6.766 -6.398 1 97.69 21 LEU B N 1
ATOM 1015 C CA . LEU B 1 21 ? 4.246 -6.273 -7.191 1 97.69 21 LEU B CA 1
ATOM 1016 C C . LEU B 1 21 ? 4.09 -7.078 -8.477 1 97.69 21 LEU B C 1
ATOM 1018 O O . LEU B 1 21 ? 2.969 -7.359 -8.906 1 97.69 21 LEU B O 1
ATOM 1022 N N . GLY B 1 22 ? 5.227 -7.379 -9.016 1 97 22 GLY B N 1
ATOM 1023 C CA . GLY B 1 22 ? 5.184 -8.242 -10.18 1 97 22 GLY B CA 1
ATOM 1024 C C . GLY B 1 22 ? 4.574 -9.602 -9.898 1 97 22 GLY B C 1
ATOM 1025 O O . GLY B 1 22 ? 3.803 -10.125 -10.703 1 97 22 GLY B O 1
ATOM 1026 N N . MET B 1 23 ? 4.902 -10.203 -8.812 1 98.12 23 MET B N 1
ATOM 1027 C CA . MET B 1 23 ? 4.34 -11.484 -8.406 1 98.12 23 MET B CA 1
ATOM 1028 C C . MET B 1 23 ? 2.832 -11.383 -8.219 1 98.12 23 MET B C 1
ATOM 1030 O O . MET B 1 23 ? 2.086 -12.273 -8.633 1 98.12 23 MET B O 1
ATOM 1034 N N . VAL B 1 24 ? 2.412 -10.305 -7.602 1 98.25 24 VAL B N 1
ATOM 1035 C CA . VAL B 1 24 ? 0.989 -10.086 -7.367 1 98.25 24 VAL B CA 1
ATOM 1036 C C . VAL B 1 24 ? 0.259 -9.953 -8.703 1 98.25 24 VAL B C 1
ATOM 1038 O O . VAL B 1 24 ? -0.833 -10.5 -8.875 1 98.25 24 VAL B O 1
ATOM 1041 N N . GLU B 1 25 ? 0.847 -9.195 -9.594 1 96.88 25 GLU B N 1
ATOM 1042 C CA . GLU B 1 25 ? 0.267 -9.07 -10.93 1 96.88 25 GLU B CA 1
ATOM 1043 C C . GLU B 1 25 ? 0.064 -10.438 -11.57 1 96.88 25 GLU B C 1
ATOM 1045 O O . GLU B 1 25 ? -1 -10.719 -12.133 1 96.88 25 GLU B O 1
ATOM 1050 N N . ARG B 1 26 ? 1.008 -11.312 -11.484 1 96.94 26 ARG B N 1
ATOM 1051 C CA . ARG B 1 26 ? 0.914 -12.664 -12.031 1 96.94 26 ARG B CA 1
ATOM 1052 C C . ARG B 1 26 ? -0.199 -13.453 -11.352 1 96.94 26 ARG B C 1
ATOM 1054 O O . ARG B 1 26 ? -0.961 -14.156 -12.016 1 96.94 26 ARG B O 1
ATOM 1061 N N . LEU B 1 27 ? -0.324 -13.312 -10.133 1 97.5 27 LEU B N 1
ATOM 1062 C CA . LEU B 1 27 ? -1.272 -14.086 -9.336 1 97.5 27 LEU B CA 1
ATOM 1063 C C . LEU B 1 27 ? -2.697 -13.586 -9.547 1 97.5 27 LEU B C 1
ATOM 1065 O O . LEU B 1 27 ? -3.66 -14.281 -9.234 1 97.5 27 LEU B O 1
ATOM 1069 N N . SER B 1 28 ? -2.812 -12.367 -9.914 1 95.5 28 SER B N 1
ATOM 1070 C CA . SER B 1 28 ? -4.137 -11.828 -10.219 1 95.5 28 SER B CA 1
ATOM 1071 C C . SER B 1 28 ? -4.781 -12.562 -11.383 1 95.5 28 SER B C 1
ATOM 1073 O O . SER B 1 28 ? -6.004 -12.523 -11.547 1 95.5 28 SER B O 1
ATOM 1075 N N . ARG B 1 29 ? -4.004 -13.227 -12.141 1 93.56 29 ARG B N 1
ATOM 1076 C CA . ARG B 1 29 ? -4.508 -13.977 -13.289 1 93.56 29 ARG B CA 1
ATOM 1077 C C . ARG B 1 29 ? -4.742 -15.438 -12.93 1 93.56 29 ARG B C 1
ATOM 1079 O O . ARG B 1 29 ? -5.059 -16.25 -13.797 1 93.56 29 ARG B O 1
ATOM 1086 N N . GLY B 1 30 ? -4.52 -15.766 -11.672 1 94.75 30 GLY B N 1
ATOM 1087 C CA . GLY B 1 30 ? -4.758 -17.125 -11.195 1 94.75 30 GLY B CA 1
ATOM 1088 C C . GLY B 1 30 ? -3.633 -17.656 -10.336 1 94.75 30 GLY B C 1
ATOM 1089 O O . GLY B 1 30 ? -2.559 -17.062 -10.258 1 94.75 30 GLY B O 1
ATOM 1090 N N . PRO B 1 31 ? -3.904 -18.781 -9.68 1 96.38 31 PRO B N 1
ATOM 1091 C CA . PRO B 1 31 ? -2.873 -19.406 -8.844 1 96.38 31 PRO B CA 1
ATOM 1092 C C . PRO B 1 31 ? -1.615 -19.766 -9.625 1 96.38 31 PRO B C 1
ATOM 1094 O O . PRO B 1 31 ? -1.687 -20.016 -10.828 1 96.38 31 PRO B O 1
ATOM 1097 N N . ALA B 1 32 ? -0.457 -19.781 -9 1 97.69 32 ALA B N 1
ATOM 1098 C CA . ALA B 1 32 ? 0.817 -20.125 -9.625 1 97.69 32 ALA B CA 1
ATOM 1099 C C . ALA B 1 32 ? 1.759 -20.781 -8.617 1 97.69 32 ALA B C 1
ATOM 1101 O O . ALA B 1 32 ? 1.747 -20.438 -7.434 1 97.69 32 ALA B O 1
ATOM 1102 N N . SER B 1 33 ? 2.514 -21.688 -9.102 1 98.12 33 SER B N 1
ATOM 1103 C CA . SER B 1 33 ? 3.5 -22.359 -8.266 1 98.12 33 SER B CA 1
ATOM 1104 C C . SER B 1 33 ? 4.73 -21.484 -8.039 1 98.12 33 SER B C 1
ATOM 1106 O O . SER B 1 33 ? 4.914 -20.484 -8.719 1 98.12 33 SER B O 1
ATOM 1108 N N . VAL B 1 34 ? 5.566 -21.891 -7.078 1 97.81 34 VAL B N 1
ATOM 1109 C CA . VAL B 1 34 ? 6.828 -21.203 -6.812 1 97.81 34 VAL B CA 1
ATOM 1110 C C . VAL B 1 34 ? 7.668 -21.156 -8.086 1 97.81 34 VAL B C 1
ATOM 1112 O O . VAL B 1 34 ? 8.234 -20.109 -8.422 1 97.81 34 VAL B O 1
ATOM 1115 N N . THR B 1 35 ? 7.699 -22.25 -8.812 1 96.38 35 THR B N 1
ATOM 1116 C CA . THR B 1 35 ? 8.5 -22.344 -10.023 1 96.38 35 THR B CA 1
ATOM 1117 C C . THR B 1 35 ? 7.992 -21.375 -11.086 1 96.38 35 THR B C 1
ATOM 1119 O O . THR B 1 35 ? 8.789 -20.688 -11.742 1 96.38 35 THR B O 1
ATOM 1122 N N . GLU B 1 36 ? 6.727 -21.297 -11.266 1 97.12 36 GLU B N 1
ATOM 1123 C CA . GLU B 1 36 ? 6.129 -20.375 -12.234 1 97.12 36 GLU B CA 1
ATOM 1124 C C . GLU B 1 36 ? 6.422 -18.938 -11.867 1 97.12 36 GLU B C 1
ATOM 1126 O O . GLU B 1 36 ? 6.684 -18.109 -12.75 1 97.12 36 GLU B O 1
ATOM 1131 N N . LEU B 1 37 ? 6.316 -18.609 -10.625 1 97.81 37 LEU B N 1
ATOM 1132 C CA . LEU B 1 37 ? 6.547 -17.25 -10.156 1 97.81 37 LEU B CA 1
ATOM 1133 C C . LEU B 1 37 ? 8.023 -16.875 -10.273 1 97.81 37 LEU B C 1
ATOM 1135 O O . LEU B 1 37 ? 8.352 -15.711 -10.516 1 97.81 37 LEU B O 1
ATOM 1139 N N . ALA B 1 38 ? 8.883 -17.859 -10.172 1 97.31 38 ALA B N 1
ATOM 1140 C CA . ALA B 1 38 ? 10.32 -17.625 -10.195 1 97.31 38 ALA B CA 1
ATOM 1141 C C . ALA B 1 38 ? 10.844 -17.547 -11.625 1 97.31 38 ALA B C 1
ATOM 1143 O O . ALA B 1 38 ? 11.883 -16.953 -11.883 1 97.31 38 ALA B O 1
ATOM 1144 N N . ALA B 1 39 ? 10.156 -18.109 -12.547 1 95.88 39 ALA B N 1
ATOM 1145 C CA . ALA B 1 39 ? 10.617 -18.344 -13.914 1 95.88 39 ALA B CA 1
ATOM 1146 C C . ALA B 1 39 ? 11.062 -17.031 -14.57 1 95.88 39 ALA B C 1
ATOM 1148 O O . ALA B 1 39 ? 12.125 -16.969 -15.188 1 95.88 39 ALA B O 1
ATOM 1149 N N . PRO B 1 40 ? 10.266 -15.977 -14.43 1 94.19 40 PRO B N 1
ATOM 1150 C CA . PRO B 1 40 ? 10.633 -14.742 -15.133 1 94.19 40 PRO B CA 1
ATOM 1151 C C . PRO B 1 40 ? 11.688 -13.93 -14.383 1 94.19 40 PRO B C 1
ATOM 1153 O O . PRO B 1 40 ? 12.133 -12.891 -14.867 1 94.19 40 PRO B O 1
ATOM 1156 N N . LEU B 1 41 ? 12.094 -14.391 -13.188 1 94.44 41 LEU B N 1
ATOM 1157 C CA .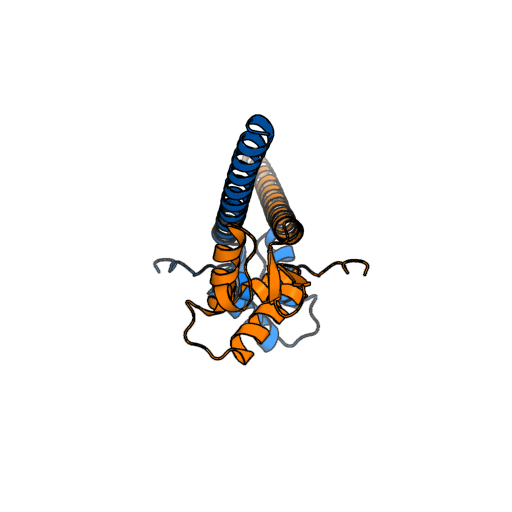 LEU B 1 41 ? 12.977 -13.609 -12.344 1 94.44 41 LEU B CA 1
ATOM 1158 C C . LEU B 1 41 ? 14.414 -14.102 -12.453 1 94.44 41 LEU B C 1
ATOM 1160 O O . LEU B 1 41 ? 14.648 -15.281 -12.734 1 94.44 41 LEU B O 1
ATOM 1164 N N . THR B 1 42 ? 15.352 -13.242 -12.312 1 94.12 42 THR B N 1
ATOM 1165 C CA . THR B 1 42 ? 16.766 -13.578 -12.422 1 94.12 42 THR B CA 1
ATOM 1166 C C . THR B 1 42 ? 17.375 -13.812 -11.047 1 94.12 42 THR B C 1
ATOM 1168 O O . THR B 1 42 ? 18.578 -14.109 -10.938 1 94.12 42 THR B O 1
ATOM 1171 N N . MET B 1 43 ? 16.656 -13.875 -10.047 1 94.62 43 MET B N 1
ATOM 1172 C CA . MET B 1 43 ? 17.156 -14.039 -8.68 1 94.62 43 MET B CA 1
ATOM 1173 C C . MET B 1 43 ? 17.141 -15.508 -8.273 1 94.62 43 MET B C 1
ATOM 1175 O O . MET B 1 43 ? 16.484 -16.328 -8.914 1 94.62 43 MET B O 1
ATOM 1179 N N . ALA B 1 44 ? 17.859 -15.789 -7.211 1 95.69 44 ALA B N 1
ATOM 1180 C CA . ALA B 1 44 ? 17.953 -17.141 -6.676 1 95.69 44 ALA B CA 1
ATOM 1181 C C . ALA B 1 44 ? 16.656 -17.547 -5.973 1 95.69 44 ALA B C 1
ATOM 1183 O O . ALA B 1 44 ? 15.914 -16.688 -5.496 1 95.69 44 ALA B O 1
ATOM 1184 N N . LEU B 1 45 ? 16.406 -18.797 -5.895 1 95.88 45 LEU B N 1
ATOM 1185 C CA . LEU B 1 45 ? 15.188 -19.344 -5.32 1 95.88 45 LEU B CA 1
ATOM 1186 C C . LEU B 1 45 ? 15.023 -18.906 -3.867 1 95.88 45 LEU B C 1
ATOM 1188 O O . LEU B 1 45 ? 13.93 -18.547 -3.443 1 95.88 45 LEU B O 1
ATOM 1192 N N . PRO B 1 46 ? 16.094 -18.891 -3.061 1 97 46 PRO B N 1
ATOM 1193 C CA . PRO B 1 46 ? 15.898 -18.422 -1.687 1 97 46 PRO B CA 1
ATOM 1194 C C . PRO B 1 46 ? 15.367 -16.984 -1.621 1 97 46 PRO B C 1
ATOM 1196 O O . PRO B 1 46 ? 14.57 -16.656 -0.738 1 97 46 PRO B O 1
ATOM 1199 N N . SER B 1 47 ? 15.852 -16.156 -2.516 1 97.38 47 SER B N 1
ATOM 1200 C CA . SER B 1 47 ? 15.375 -14.773 -2.576 1 97.38 47 SER B CA 1
ATOM 1201 C C . SER B 1 47 ? 13.906 -14.719 -2.98 1 97.38 47 SER B C 1
ATOM 1203 O O . SER B 1 47 ? 13.133 -13.93 -2.43 1 97.38 47 SER B O 1
ATOM 1205 N N . VAL B 1 48 ? 13.547 -15.547 -3.92 1 97.94 48 VAL B N 1
ATOM 1206 C CA . VAL B 1 48 ? 12.156 -15.648 -4.344 1 97.94 48 VAL B CA 1
ATOM 1207 C C . VAL B 1 48 ? 11.289 -16.062 -3.16 1 97.94 48 VAL B C 1
ATOM 1209 O O . VAL B 1 48 ? 10.234 -15.469 -2.908 1 97.94 48 VAL B O 1
ATOM 1212 N N . LEU B 1 49 ? 11.727 -17.031 -2.455 1 98.19 49 LEU B N 1
ATOM 1213 C CA . LEU B 1 49 ? 10.984 -17.547 -1.312 1 98.19 49 LEU B CA 1
ATOM 1214 C C . LEU B 1 49 ? 10.836 -16.484 -0.23 1 98.19 49 LEU B C 1
ATOM 1216 O O . LEU B 1 49 ? 9.797 -16.391 0.425 1 98.19 49 LEU B O 1
ATOM 1220 N N . LYS B 1 50 ? 11.867 -15.695 -0.044 1 98.44 50 LYS B N 1
ATOM 1221 C CA . LYS B 1 50 ? 11.797 -14.609 0.922 1 98.44 50 LYS B CA 1
ATOM 1222 C C . LYS B 1 50 ? 10.711 -13.602 0.541 1 98.44 50 LYS B C 1
ATOM 1224 O O . LYS B 1 50 ? 9.953 -13.148 1.398 1 98.44 50 LYS B O 1
ATOM 1229 N N . HIS B 1 51 ? 10.633 -13.266 -0.709 1 98.44 51 HIS B N 1
ATOM 1230 C CA . HIS B 1 51 ? 9.594 -12.359 -1.179 1 98.44 51 HIS B CA 1
ATOM 1231 C C . HIS B 1 51 ? 8.203 -12.945 -0.953 1 98.44 51 HIS B C 1
ATOM 1233 O O . HIS B 1 51 ? 7.293 -12.242 -0.513 1 98.44 51 HIS B O 1
ATOM 1239 N N . LEU B 1 52 ? 8.094 -14.18 -1.257 1 98.62 52 LEU B N 1
ATOM 1240 C CA . LEU B 1 52 ? 6.805 -14.844 -1.103 1 98.62 52 LEU B CA 1
ATOM 1241 C C . LEU B 1 52 ? 6.406 -14.922 0.368 1 98.62 52 LEU B C 1
ATOM 1243 O O . LEU B 1 52 ? 5.227 -14.812 0.703 1 98.62 52 LEU B O 1
ATOM 1247 N N . LYS B 1 53 ? 7.348 -15.109 1.186 1 98.62 53 LYS B N 1
ATOM 1248 C CA . LYS B 1 53 ? 7.086 -15.109 2.621 1 98.62 53 LYS B CA 1
ATOM 1249 C C . LYS B 1 53 ? 6.586 -13.742 3.084 1 98.62 53 LYS B C 1
ATOM 1251 O O . LYS B 1 53 ? 5.637 -13.648 3.863 1 98.62 53 LYS B O 1
ATOM 1256 N N . VAL B 1 54 ? 7.215 -12.703 2.654 1 98.44 54 VAL B N 1
ATOM 1257 C CA . VAL B 1 54 ? 6.809 -11.344 3 1 98.44 54 VAL B CA 1
ATOM 1258 C C . VAL B 1 54 ? 5.375 -11.094 2.529 1 98.44 54 VAL B C 1
ATOM 1260 O O . VAL B 1 54 ? 4.562 -10.531 3.266 1 98.44 54 VAL B O 1
ATOM 1263 N N . LEU B 1 55 ? 5.059 -11.508 1.344 1 98.56 55 LEU B N 1
ATOM 1264 C CA . LEU B 1 55 ? 3.715 -11.352 0.802 1 98.56 55 LEU B CA 1
ATOM 1265 C C . LEU B 1 55 ? 2.697 -12.117 1.639 1 98.56 55 LEU B C 1
ATOM 1267 O O . LEU B 1 55 ? 1.594 -11.625 1.888 1 98.56 55 LEU B O 1
ATOM 1271 N N . GLU B 1 56 ? 3.088 -13.297 2.027 1 98.12 56 GLU B N 1
ATOM 1272 C CA . GLU B 1 56 ? 2.203 -14.133 2.84 1 98.12 56 GLU B CA 1
ATOM 1273 C C . GLU B 1 56 ? 1.993 -13.523 4.223 1 98.12 56 GLU B C 1
ATOM 1275 O O . GLU B 1 56 ? 0.864 -13.461 4.715 1 98.12 56 GLU B O 1
ATOM 1280 N N . GLU B 1 57 ? 3.031 -13.039 4.855 1 97.38 57 GLU B N 1
ATOM 1281 C CA . GLU B 1 57 ? 2.961 -12.406 6.168 1 97.38 57 GLU B CA 1
ATOM 1282 C C . GLU B 1 57 ? 2.135 -11.125 6.121 1 97.38 57 GLU B C 1
ATOM 1284 O O . GLU B 1 57 ? 1.524 -10.734 7.117 1 97.38 57 GLU B O 1
ATOM 1289 N N . GLY B 1 58 ? 2.127 -10.523 4.941 1 97.94 58 GLY B N 1
ATOM 1290 C CA . GLY B 1 58 ? 1.324 -9.328 4.738 1 97.94 58 GLY B CA 1
ATOM 1291 C C . GLY B 1 58 ? -0.119 -9.625 4.387 1 97.94 58 GLY B C 1
ATOM 1292 O O . GLY B 1 58 ? -0.926 -8.711 4.211 1 97.94 58 GLY B O 1
ATOM 1293 N N . GLY B 1 59 ? -0.419 -10.906 4.277 1 97.75 59 GLY B N 1
ATOM 1294 C CA . GLY B 1 59 ? -1.78 -11.328 3.984 1 97.75 59 GLY B CA 1
ATOM 1295 C C . GLY B 1 59 ? -2.154 -11.156 2.523 1 97.75 59 GLY B C 1
ATOM 1296 O O . GLY B 1 59 ? -3.33 -11.25 2.166 1 97.75 59 GLY B O 1
ATOM 1297 N N . VAL B 1 60 ? -1.269 -10.891 1.706 1 98.12 60 VAL B N 1
ATOM 1298 C CA . VAL B 1 60 ? -1.517 -10.586 0.302 1 98.12 60 VAL B CA 1
ATOM 1299 C C . VAL B 1 60 ? -1.735 -11.875 -0.481 1 98.12 60 VAL B C 1
ATOM 1301 O O . VAL B 1 60 ? -2.529 -11.914 -1.424 1 98.12 60 VAL B O 1
ATOM 1304 N N . VAL B 1 61 ? -1.021 -12.953 -0.046 1 98.12 61 VAL B N 1
ATOM 1305 C CA . VAL B 1 61 ? -1.152 -14.242 -0.714 1 98.12 61 VAL B CA 1
ATOM 1306 C C . VAL B 1 61 ? -1.289 -15.352 0.327 1 98.12 61 VAL B C 1
ATOM 1308 O O . VAL B 1 61 ? -1.002 -15.141 1.508 1 98.12 61 VAL B O 1
ATOM 1311 N N . ARG B 1 62 ? -1.736 -16.391 -0.115 1 97.62 62 ARG B N 1
ATOM 1312 C CA . ARG B 1 62 ? -1.759 -17.641 0.652 1 97.62 62 ARG B CA 1
ATOM 1313 C C . ARG B 1 62 ? -1.181 -18.797 -0.157 1 97.62 62 ARG B C 1
ATOM 1315 O O . ARG B 1 62 ? -1.249 -18.797 -1.389 1 97.62 62 ARG B O 1
ATOM 1322 N N . SER B 1 63 ? -0.606 -19.703 0.554 1 97.69 63 SER B N 1
ATOM 1323 C CA . SER B 1 63 ? -0.015 -20.844 -0.147 1 97.69 63 SER B CA 1
ATOM 1324 C C . SER B 1 63 ? -0.59 -22.156 0.355 1 97.69 63 SER B C 1
ATOM 1326 O O . SER B 1 63 ? -1.123 -22.234 1.464 1 97.69 63 SER B O 1
ATOM 1328 N N . GLU B 1 64 ? -0.569 -23.109 -0.492 1 97.19 64 GLU B N 1
ATOM 1329 C CA . GLU B 1 64 ? -0.929 -24.5 -0.191 1 97.19 64 GLU B CA 1
ATOM 1330 C C . GLU B 1 64 ? 0.05 -25.469 -0.834 1 97.19 64 GLU B C 1
ATOM 1332 O O . GLU B 1 64 ? 0.483 -25.266 -1.97 1 97.19 64 GLU B O 1
ATOM 1337 N N . LYS B 1 65 ? 0.353 -26.469 -0.072 1 96.31 65 LYS B N 1
ATOM 1338 C CA . LYS B 1 65 ? 1.276 -27.484 -0.581 1 96.31 65 LYS B CA 1
ATOM 1339 C C . LYS B 1 65 ? 0.535 -28.766 -0.981 1 96.31 65 LYS B C 1
ATOM 1341 O O . LYS B 1 65 ? -0.302 -29.266 -0.226 1 96.31 65 LYS B O 1
ATOM 1346 N N . ALA B 1 66 ? 0.747 -29.297 -2.176 1 95.62 66 ALA B N 1
ATOM 1347 C CA . ALA B 1 66 ? 0.304 -30.594 -2.66 1 95.62 66 ALA B CA 1
ATOM 1348 C C . ALA B 1 66 ? 1.483 -31.422 -3.166 1 95.62 66 ALA B C 1
ATOM 1350 O O . ALA B 1 66 ? 2.025 -31.141 -4.238 1 95.62 66 ALA B O 1
ATOM 1351 N N . GLY B 1 67 ? 1.707 -32.469 -2.43 1 96.56 67 GLY B N 1
ATOM 1352 C CA . GLY B 1 67 ? 2.932 -33.188 -2.758 1 96.56 67 GLY B CA 1
ATOM 1353 C C . GLY B 1 67 ? 4.172 -32.312 -2.67 1 96.56 67 GLY B C 1
ATOM 1354 O O . GLY B 1 67 ? 4.48 -31.766 -1.608 1 96.56 67 GLY B O 1
ATOM 1355 N N . ARG B 1 68 ? 4.898 -32.125 -3.74 1 94.94 68 ARG B N 1
ATOM 1356 C CA . ARG B 1 68 ? 6.137 -31.375 -3.752 1 94.94 68 ARG B CA 1
ATOM 1357 C C . ARG B 1 68 ? 5.906 -29.969 -4.324 1 94.94 68 ARG B C 1
ATOM 1359 O O . ARG B 1 68 ? 6.855 -29.203 -4.488 1 94.94 68 ARG B O 1
ATOM 1366 N N . VAL B 1 69 ? 4.684 -29.656 -4.664 1 96.44 69 VAL B N 1
ATOM 1367 C CA . VAL B 1 69 ? 4.41 -28.406 -5.352 1 96.44 69 VAL B CA 1
ATOM 1368 C C . VAL B 1 69 ? 3.688 -27.453 -4.406 1 96.44 69 VAL B C 1
ATOM 1370 O O . VAL B 1 69 ? 2.631 -27.781 -3.861 1 96.44 69 VAL B O 1
ATOM 1373 N N . ARG B 1 70 ? 4.285 -26.281 -4.176 1 97.56 70 ARG B N 1
ATOM 1374 C CA . ARG B 1 70 ? 3.625 -25.203 -3.438 1 97.56 70 ARG B CA 1
ATOM 1375 C C . ARG B 1 70 ? 2.994 -24.188 -4.391 1 97.56 70 ARG B C 1
ATOM 1377 O O . ARG B 1 70 ? 3.674 -23.641 -5.258 1 97.56 70 ARG B O 1
ATOM 1384 N N . THR B 1 71 ? 1.685 -23.984 -4.172 1 98.31 71 THR B N 1
ATOM 1385 C CA . THR B 1 71 ? 0.925 -23.094 -5.035 1 98.31 71 THR B CA 1
ATOM 1386 C C . THR B 1 71 ? 0.438 -21.875 -4.25 1 98.31 71 THR B C 1
ATOM 1388 O O . THR B 1 71 ? -0.025 -22 -3.115 1 98.31 71 THR B O 1
ATOM 1391 N N . TYR B 1 72 ? 0.594 -20.703 -4.871 1 98.25 72 TYR B N 1
ATOM 1392 C CA . TYR B 1 72 ? 0.17 -19.453 -4.258 1 98.25 72 TYR B CA 1
ATOM 1393 C C . TYR B 1 72 ? -1.077 -18.906 -4.938 1 98.25 72 TYR B C 1
ATOM 1395 O O . TYR B 1 72 ? -1.279 -19.125 -6.137 1 98.25 72 TYR B O 1
ATOM 1403 N N . ARG B 1 73 ? -1.868 -18.172 -4.121 1 97.25 73 ARG B N 1
ATOM 1404 C CA . ARG B 1 73 ? -3.051 -17.469 -4.609 1 97.25 73 ARG B CA 1
ATOM 1405 C C . ARG B 1 73 ? -3.166 -16.094 -3.986 1 97.25 73 ARG B C 1
ATOM 1407 O O . ARG B 1 73 ? -2.764 -15.883 -2.84 1 97.25 73 ARG B O 1
ATOM 1414 N N . LEU B 1 74 ? -3.689 -15.211 -4.781 1 97.12 74 LEU B N 1
ATOM 1415 C CA . LEU B 1 74 ? -3.959 -13.875 -4.281 1 97.12 7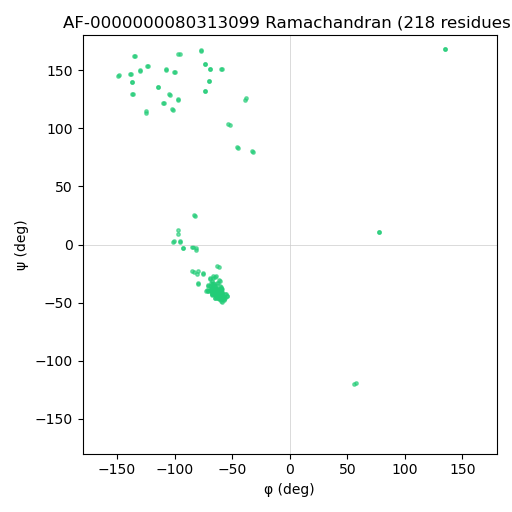4 LEU B CA 1
ATOM 1416 C C . LEU B 1 74 ? -5.109 -13.883 -3.279 1 97.12 74 LEU B C 1
ATOM 1418 O O . LEU B 1 74 ? -6.105 -14.586 -3.482 1 97.12 74 LEU B O 1
ATOM 1422 N N . GLN B 1 75 ? -4.957 -13.094 -2.26 1 95.75 75 GLN B N 1
ATOM 1423 C CA . GLN B 1 75 ? -6.016 -12.984 -1.261 1 95.75 75 GLN B CA 1
ATOM 1424 C C . GLN B 1 75 ? -6.824 -11.703 -1.455 1 95.75 75 GLN B C 1
ATOM 1426 O O . GLN B 1 75 ? -6.324 -10.602 -1.213 1 95.75 75 GLN B O 1
ATOM 1431 N N . PRO B 1 76 ? -8.094 -11.82 -1.765 1 92.44 76 PRO B N 1
ATOM 1432 C CA . PRO B 1 76 ? -8.914 -10.641 -2.025 1 92.44 76 PRO B CA 1
ATOM 1433 C C . PRO B 1 76 ? -9.117 -9.773 -0.782 1 92.44 76 PRO B C 1
ATOM 1435 O O . PRO B 1 76 ? -9.32 -8.562 -0.892 1 92.44 76 PRO B O 1
ATOM 1438 N N . ASP B 1 77 ? -9.086 -10.383 0.352 1 93.69 77 ASP B N 1
ATOM 1439 C CA . ASP B 1 77 ? -9.312 -9.648 1.594 1 93.69 77 ASP B CA 1
ATOM 1440 C C . ASP B 1 77 ? -8.281 -8.547 1.781 1 93.69 77 ASP B C 1
ATOM 1442 O O . ASP B 1 77 ? -8.586 -7.492 2.346 1 93.69 77 ASP B O 1
ATOM 1446 N N . ALA B 1 78 ? -7.086 -8.82 1.375 1 94.19 78 ALA B N 1
ATOM 1447 C CA . ALA B 1 78 ? -6.031 -7.82 1.488 1 94.19 78 ALA B CA 1
ATOM 1448 C C . ALA B 1 78 ? -6.332 -6.609 0.609 1 94.19 78 ALA B C 1
ATOM 1450 O O . ALA B 1 78 ? -6.141 -5.465 1.03 1 94.19 78 ALA B O 1
ATOM 1451 N N . LEU B 1 79 ? -6.793 -6.809 -0.596 1 94.62 79 LEU B N 1
ATOM 1452 C CA . LEU B 1 79 ? -7.164 -5.734 -1.509 1 94.62 79 LEU B CA 1
ATOM 1453 C C . LEU B 1 79 ? -8.352 -4.945 -0.966 1 94.62 79 LEU B C 1
ATOM 1455 O O . LEU B 1 79 ? -8.391 -3.717 -1.083 1 94.62 79 LEU B O 1
ATOM 1459 N N . ALA B 1 80 ? -9.242 -5.715 -0.315 1 95.5 80 ALA B N 1
ATOM 1460 C CA . ALA B 1 80 ? -10.406 -5.07 0.29 1 95.5 80 ALA B CA 1
ATOM 1461 C C . ALA B 1 80 ? -9.992 -4.156 1.439 1 95.5 80 ALA B C 1
ATOM 1463 O O . ALA B 1 80 ? -10.562 -3.08 1.626 1 95.5 80 ALA B O 1
ATOM 1464 N N . ALA B 1 81 ? -9.07 -4.637 2.193 1 96.31 81 AL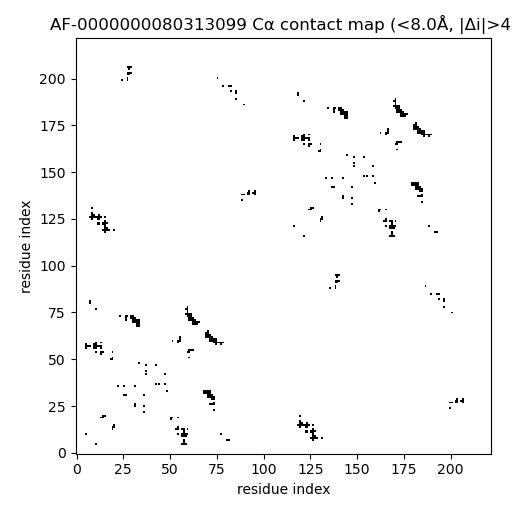A B N 1
ATOM 1465 C CA . ALA B 1 81 ? -8.562 -3.836 3.305 1 96.31 81 ALA B CA 1
ATOM 1466 C C . ALA B 1 81 ? -7.934 -2.539 2.805 1 96.31 81 ALA B C 1
ATOM 1468 O O . ALA B 1 81 ? -8.141 -1.475 3.391 1 96.31 81 ALA B O 1
ATOM 1469 N N . ILE B 1 82 ? -7.234 -2.633 1.732 1 97.44 82 ILE B N 1
ATOM 1470 C CA . ILE B 1 82 ? -6.629 -1.451 1.131 1 97.44 82 ILE B CA 1
ATOM 1471 C C . ILE B 1 82 ? -7.719 -0.497 0.651 1 97.44 82 ILE B C 1
ATOM 1473 O O . ILE B 1 82 ? -7.668 0.704 0.926 1 97.44 82 ILE B O 1
ATOM 1477 N N . ASP B 1 83 ? -8.664 -1.028 0.009 1 96.06 83 ASP B N 1
ATOM 1478 C CA . ASP B 1 83 ? -9.781 -0.239 -0.499 1 96.06 83 ASP B CA 1
ATOM 1479 C C . ASP B 1 83 ? -10.469 0.522 0.629 1 96.06 83 ASP B C 1
ATOM 1481 O O . ASP B 1 83 ? -10.75 1.716 0.5 1 96.06 83 ASP B O 1
ATOM 1485 N N . ARG B 1 84 ? -10.719 -0.189 1.652 1 96.62 84 ARG B N 1
ATOM 1486 C CA . ARG B 1 84 ? -11.406 0.418 2.789 1 96.62 84 ARG B CA 1
ATOM 1487 C C . ARG B 1 84 ? -10.578 1.551 3.385 1 96.62 84 ARG B C 1
ATOM 1489 O O . ARG B 1 84 ? -11.117 2.6 3.744 1 96.62 84 ARG B O 1
ATOM 1496 N N . TRP B 1 85 ? -9.367 1.266 3.535 1 97.38 85 TRP B N 1
ATOM 1497 C CA . TRP B 1 85 ? -8.477 2.275 4.098 1 97.38 85 TRP B CA 1
ATOM 1498 C C . TRP B 1 85 ? -8.461 3.533 3.232 1 97.38 85 TRP B C 1
ATOM 1500 O O . TRP B 1 85 ? -8.594 4.648 3.744 1 97.38 85 TRP B O 1
ATOM 1510 N N . VAL B 1 86 ? -8.289 3.396 1.93 1 96.62 86 VAL B N 1
ATOM 1511 C CA . VAL B 1 86 ? -8.266 4.52 1 1 96.62 86 VAL B CA 1
ATOM 1512 C C . VAL B 1 86 ? -9.586 5.281 1.069 1 96.62 86 VAL B C 1
ATOM 1514 O O . VAL B 1 86 ? -9.602 6.512 1.109 1 96.62 86 VAL B O 1
ATOM 1517 N N . ALA B 1 87 ? -10.641 4.547 1.093 1 96.12 87 ALA B N 1
ATOM 1518 C CA . ALA B 1 87 ? -11.961 5.164 1.178 1 96.12 87 ALA B CA 1
ATOM 1519 C C . ALA B 1 87 ? -12.086 6.016 2.438 1 96.12 87 ALA B C 1
ATOM 1521 O O . ALA B 1 87 ? -12.633 7.121 2.396 1 96.12 87 ALA B O 1
ATOM 1522 N N . GLN B 1 88 ? -11.594 5.48 3.465 1 95.69 88 GLN B N 1
ATOM 1523 C CA . GLN B 1 88 ? -11.664 6.191 4.734 1 95.69 88 GLN B CA 1
ATOM 1524 C C . GLN B 1 88 ? -10.875 7.496 4.68 1 95.69 88 GLN B C 1
ATOM 1526 O O . GLN B 1 88 ? -11.305 8.516 5.215 1 95.69 88 GLN B O 1
ATOM 1531 N N . ARG B 1 89 ? -9.703 7.453 4.141 1 94.06 89 ARG B N 1
ATOM 1532 C CA . ARG B 1 89 ? -8.922 8.68 3.992 1 94.06 89 ARG B CA 1
ATOM 1533 C C . ARG B 1 89 ? -9.656 9.703 3.137 1 94.06 89 ARG B C 1
ATOM 1535 O O . ARG B 1 89 ? -9.695 10.883 3.473 1 94.06 89 ARG B O 1
ATOM 1542 N N . ARG B 1 90 ? -10.188 9.25 2.055 1 93 90 ARG B N 1
ATOM 1543 C CA . ARG B 1 90 ? -10.914 10.141 1.15 1 93 90 ARG B CA 1
ATOM 1544 C C . ARG B 1 90 ? -12.117 10.773 1.848 1 93 90 ARG B C 1
ATOM 1546 O O . ARG B 1 90 ? -12.375 11.969 1.685 1 93 90 ARG B O 1
ATOM 1553 N N . ASP B 1 91 ? -12.805 9.969 2.551 1 93.69 91 ASP B N 1
ATOM 1554 C CA . ASP B 1 91 ? -13.961 10.469 3.291 1 93.69 91 ASP B CA 1
ATOM 1555 C C . ASP B 1 91 ? -13.547 11.555 4.277 1 93.69 91 ASP B C 1
ATOM 1557 O O . ASP B 1 91 ? -14.211 12.594 4.379 1 93.69 91 ASP B O 1
ATOM 1561 N N . ALA B 1 92 ? -12.523 11.266 4.977 1 92.62 92 ALA B N 1
ATOM 1562 C CA . ALA B 1 92 ? -12.016 12.242 5.941 1 92.62 92 ALA B CA 1
ATOM 1563 C C . ALA B 1 92 ? -11.586 13.523 5.246 1 92.62 92 ALA B C 1
ATOM 1565 O O . ALA B 1 92 ? -11.859 14.625 5.738 1 92.62 92 ALA B O 1
ATOM 1566 N N . TRP B 1 93 ? -10.93 13.414 4.188 1 89 93 TRP B N 1
ATOM 1567 C CA . TRP B 1 93 ? -10.469 14.555 3.404 1 89 93 TRP B CA 1
ATOM 1568 C C . TRP B 1 93 ? -11.641 15.383 2.9 1 89 93 TRP B C 1
ATOM 1570 O O . TRP B 1 93 ? -11.609 16.609 2.955 1 89 93 TRP B O 1
ATOM 1580 N N . ASN B 1 94 ? -12.625 14.719 2.432 1 89.19 94 ASN B N 1
ATOM 1581 C CA . ASN B 1 94 ? -13.82 15.398 1.934 1 89.19 94 ASN B CA 1
ATOM 1582 C C . ASN B 1 94 ? -14.562 16.109 3.057 1 89.19 94 ASN B C 1
ATOM 1584 O O . ASN B 1 94 ? -15.102 17.203 2.857 1 89.19 94 ASN B O 1
ATOM 1588 N N . ALA B 1 95 ? -14.594 15.492 4.141 1 89.56 95 ALA B N 1
ATOM 1589 C CA . ALA B 1 95 ? -15.266 16.094 5.293 1 89.56 95 ALA B CA 1
ATOM 1590 C C . ALA B 1 95 ? -14.578 17.375 5.723 1 89.56 95 ALA B C 1
ATOM 1592 O O . ALA B 1 95 ? -15.234 18.359 6.098 1 89.56 95 ALA B O 1
ATOM 1593 N N . CYS B 1 96 ? -13.297 17.328 5.719 1 84.81 96 CYS B N 1
ATOM 1594 C CA . CYS B 1 96 ? -12.531 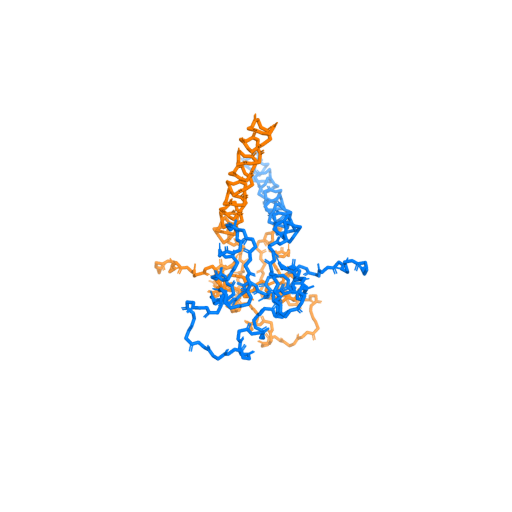18.516 6.078 1 84.81 96 CYS B CA 1
ATOM 1595 C C . CYS B 1 96 ? -12.766 19.641 5.07 1 84.81 96 CYS B C 1
ATOM 1597 O O . CYS B 1 96 ? -12.961 20.781 5.457 1 84.81 96 CYS B O 1
ATOM 1599 N N . PHE B 1 97 ? -12.781 19.359 3.805 1 82.25 97 PHE B N 1
ATOM 1600 C CA . PHE B 1 97 ? -13.023 20.344 2.766 1 82.25 97 PHE B CA 1
ATOM 1601 C C . PHE B 1 97 ? -14.422 20.938 2.896 1 82.25 97 PHE B C 1
ATOM 1603 O O . PHE B 1 97 ? -14.617 22.141 2.721 1 82.25 97 PHE B O 1
ATOM 1610 N N . ASP B 1 98 ? -15.344 20.094 3.18 1 85.06 98 ASP B N 1
ATOM 1611 C CA . ASP B 1 98 ? -16.719 20.562 3.359 1 85.06 98 ASP B CA 1
ATOM 1612 C C . ASP B 1 98 ? -16.812 21.562 4.516 1 85.06 98 ASP B C 1
ATOM 1614 O O . ASP B 1 98 ? -17.516 22.562 4.418 1 85.06 98 ASP B O 1
ATOM 1618 N N . ARG B 1 99 ? -16.109 21.281 5.48 1 82.75 99 ARG B N 1
ATOM 1619 C CA . ARG B 1 99 ? -16.078 22.156 6.645 1 82.75 99 ARG B CA 1
ATOM 1620 C C . ARG B 1 99 ? -15.445 23.5 6.301 1 82.75 99 ARG B C 1
ATO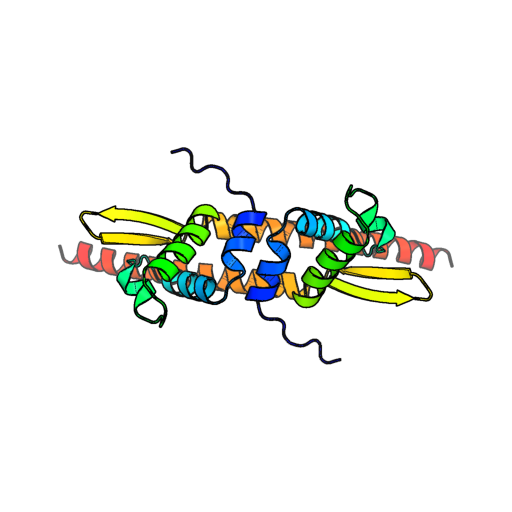M 1622 O O . ARG B 1 99 ? -15.945 24.562 6.699 1 82.75 99 ARG B O 1
ATOM 1629 N N . LEU B 1 100 ? -14.453 23.422 5.582 1 79.81 100 LEU B N 1
ATOM 1630 C CA . LEU B 1 100 ? -13.766 24.641 5.191 1 79.81 100 LEU B CA 1
ATOM 1631 C C . LEU B 1 100 ? -14.633 25.484 4.262 1 79.81 100 LEU B C 1
ATOM 1633 O O . LEU B 1 100 ? -14.68 26.703 4.395 1 79.81 100 LEU B O 1
ATOM 1637 N N . ASP B 1 101 ? -15.234 24.766 3.398 1 82.62 101 ASP B N 1
ATOM 1638 C CA . ASP B 1 101 ? -16.141 25.453 2.48 1 82.62 101 ASP B CA 1
ATOM 1639 C C . ASP B 1 101 ? -17.25 26.172 3.24 1 82.62 101 ASP B C 1
ATOM 1641 O O . ASP B 1 101 ? -17.609 27.297 2.908 1 82.62 101 ASP B O 1
ATOM 1645 N N . ARG B 1 102 ? -17.766 25.562 4.254 1 84.5 102 ARG B N 1
ATOM 1646 C CA . ARG B 1 102 ? -18.844 26.141 5.047 1 84.5 102 ARG B CA 1
ATOM 1647 C C . ARG B 1 102 ? -18.359 27.359 5.828 1 84.5 102 ARG B C 1
ATOM 1649 O O . ARG B 1 102 ? -19.047 28.375 5.895 1 84.5 102 ARG B O 1
ATOM 1656 N N . MET B 1 103 ? -17.188 27.25 6.312 1 82.12 103 MET B N 1
ATOM 1657 C CA . MET B 1 103 ? -16.625 28.344 7.094 1 82.12 103 MET B CA 1
ATOM 1658 C C . MET B 1 103 ? -16.344 29.562 6.207 1 82.12 103 MET B C 1
ATOM 1660 O O . MET B 1 103 ? -16.578 30.703 6.617 1 82.12 103 MET B O 1
ATOM 1664 N N . LEU B 1 104 ? -15.898 29.203 5.039 1 78.56 104 LEU B N 1
ATOM 1665 C CA . LEU B 1 104 ? -15.586 30.281 4.102 1 78.56 104 LEU B CA 1
ATOM 1666 C C . LEU B 1 104 ? -16.859 30.953 3.604 1 78.56 104 LEU B C 1
ATOM 1668 O O . LEU B 1 104 ? -16.891 32.188 3.439 1 78.56 104 LEU B O 1
ATOM 1672 N N . ALA B 1 105 ? -17.875 30.25 3.447 1 82.81 105 ALA B N 1
ATOM 1673 C CA . ALA B 1 105 ? -19.156 30.797 3.021 1 82.81 105 ALA B CA 1
ATOM 1674 C C . ALA B 1 105 ? -19.75 31.688 4.102 1 82.81 105 ALA B C 1
ATOM 1676 O O . ALA B 1 105 ? -20.344 32.719 3.803 1 82.81 105 ALA B O 1
ATOM 1677 N N . GLU B 1 106 ? -19.594 31.25 5.266 1 82.88 106 GLU B N 1
ATOM 1678 C CA . GLU B 1 106 ? -20.109 32.031 6.391 1 82.88 106 GLU B CA 1
ATOM 1679 C C . GLU B 1 106 ? -19.344 33.344 6.562 1 82.88 106 GLU B C 1
ATOM 1681 O O . GLU B 1 106 ? -19.922 34.344 6.918 1 82.88 106 GLU B O 1
ATOM 1686 N N . GLU B 1 107 ? -18.141 33.344 6.293 1 78.62 107 GLU B N 1
ATOM 1687 C CA . GLU B 1 107 ? -17.328 34.531 6.395 1 78.62 107 GLU B CA 1
ATOM 1688 C C . GLU B 1 107 ? -17.641 35.5 5.266 1 78.62 107 GLU B C 1
ATOM 1690 O O . GLU B 1 107 ? -17.609 36.719 5.461 1 78.62 107 GLU B O 1
ATOM 1695 N N . ASP B 1 108 ? -17.828 34.938 4.129 1 84.75 108 ASP B N 1
ATOM 1696 C CA . ASP B 1 108 ? -18.156 35.75 2.975 1 84.75 108 ASP B CA 1
ATOM 1697 C C . ASP B 1 108 ? -19.5 36.469 3.168 1 84.75 108 ASP B C 1
ATOM 1699 O O . ASP B 1 108 ? -19.688 37.594 2.717 1 84.75 108 ASP B O 1
ATOM 1703 N N . GLU B 1 109 ? -20.469 35.781 3.779 1 80.25 109 GLU B N 1
ATOM 1704 C CA . GLU B 1 109 ? -21.781 36.344 4.023 1 80.25 109 GLU B CA 1
ATOM 1705 C C . GLU B 1 109 ? -21.703 37.469 5.059 1 80.25 109 GLU B C 1
ATOM 1707 O O . GLU B 1 109 ? -22.516 38.406 5.031 1 80.25 109 GLU B O 1
ATOM 1712 N N . GLU B 1 110 ? -20.859 37.344 5.941 1 77.19 110 GLU B N 1
ATOM 1713 C CA . GLU B 1 110 ? -20.766 38.375 6.992 1 77.19 110 GLU B CA 1
ATOM 1714 C C . GLU B 1 110 ? -20.016 39.594 6.504 1 77.19 110 GLU B C 1
ATOM 1716 O O . GLU B 1 110 ? -20.188 40.688 7.051 1 77.19 110 GLU B O 1
ATOM 1721 N N . SER B 1 111 ? -19.172 39.469 5.484 1 64.31 111 SER B N 1
ATOM 1722 C CA . SER B 1 111 ? -18.562 40.688 4.961 1 64.31 111 SER B CA 1
ATOM 1723 C C . SER B 1 111 ? -19.453 41.344 3.92 1 64.31 111 SER B C 1
ATOM 1725 O O . SER B 1 111 ? -19.547 42.562 3.875 1 64.31 111 SER B O 1
#

Sequence (222 aa):
MSAAVVSLERTFHALGDPTRLGMVERLSRGPASVTELAAPLTMALPSVLKHLKVLEEGGVVRSEKAGRVRTYRLQPDALAAIDRWVAQRRDAWNACFDRLDRMLAEEDEESMSAAVVSLERTFHALGDPTRLGMVERLSRGPASVTELAAPLTMALPSVLKHLKVLEEGGVVRSEKAGRVRTYRLQPDALAAIDRWVAQRRDAWNACFDRLDRMLAEEDEES

Foldseek 3Di:
DPLPDADLVLLVVLCVDPLSVQLLVVQVVHKDWLCRSCVVPPDDSVVSVVSVVSCVSNVQWDWDDDDPIIIIHGDVVSVVVVVVVVVVVVVVVVVVVVVVVVVVVVVVVVD/DPLPDADLVLLVVLCVDPLSVQLLVVQVVHKDWLCRSCVVPPDDSVVSVVSVVSCVSNVQWDWDDDDPIIIIHGDVVSVVVVVVVVVVVVVVVVVVVVVVVVVVVVVVVVD

InterPro domains:
  IPR001845 HTH ArsR-type DNA-binding domain [PR00778] (12-27)
  IPR001845 HTH ArsR-type DNA-binding domain [PR00778] (44-59)
  IPR001845 HTH ArsR-type DNA-binding domain [PR00778] (59-74)
  IPR001845 HTH ArsR-type DNA-binding domain [PS50987] (1-94)
  IPR001845 HTH ArsR-type DNA-binding domain [SM00418] (10-88)
  IPR011991 ArsR-like helix-turn-helix domain [cd00090] (12-74)
  IPR036388 Winged helix-like DNA-binding domain superfamily [G3DSA:1.10.10.10] (3-111)
  IPR036390 Winged helix DNA-binding domain superfamily [SSF46785] (6-105)

Solvent-accessible surface area (backbone atoms only — not comparable to full-atom values): 11772 Å² total; per-residue (Å²): 125,77,78,69,83,55,54,66,32,42,32,26,37,34,42,29,33,67,68,45,43,50,50,49,58,56,24,26,62,37,69,42,35,61,66,65,67,43,63,87,47,93,67,56,66,68,59,51,50,52,49,50,46,43,25,37,69,14,39,42,32,48,73,48,76,57,91,92,46,48,36,33,34,63,33,64,65,42,55,49,54,49,50,51,52,51,49,50,42,50,51,39,36,50,52,38,49,51,51,49,52,50,54,51,52,53,52,60,71,72,103,125,79,78,67,82,55,53,67,32,42,33,27,37,33,42,31,32,67,69,45,42,50,52,49,58,56,25,25,61,37,68,43,35,60,65,64,66,43,65,87,48,92,67,56,67,72,59,50,50,50,49,52,48,42,26,36,70,13,39,41,30,47,74,49,74,57,91,91,46,48,35,35,33,62,32,66,66,42,53,48,52,50,49,51,52,49,49,50,42,51,51,39,36,50,52,39,51,52,50,50,52,51,53,51,50,53,52,59,70,72,102

Radius of gyration: 21.37 Å; Cα contacts (8 Å, |Δi|>4): 262; chains: 2; bounding box: 40×76×44 Å

Secondary structure (DSSP, 8-state):
-------HHHHHHHHSSHHHHHHHHHHTTS-EEHHHHHTT--S-HHHHHHHHHHHHHTTSEEEEEETTEEEEEE-HHHHHHHHHHHHHHHHHHHHHHHHHHHHHHHHHHH-/-------HHHHHHHHSSHHHHHHHHHHTTS-EEHHHHHTT--S-HHHHHHHHHHHHHTTSEEEEEETTEEEEEE-HHHHHHHHHHHHHHHHHHHHHHHHHHHHHHHHHHH-

Nearest PDB structures (foldseek):
  3f6o-assembly1_B  TM=9.865E-01  e=1.090E-09  Rhodococcus jostii RHA1
  3f6o-assembly1_A  TM=9.373E-01  e=7.387E-10  Rhodococcus jostii RHA1
  7p6f-assembly1_BBB  TM=9.633E-01  e=3.757E-07  Streptomyces griseus
  7p6f-assembly2_CCC-2  TM=9.423E-01  e=4.565E-07  Streptomyces griseus
  3pqj-assembly2_C  TM=8.186E-01  e=5.379E-06  Xylella fastidiosa

pLDDT: mean 91.97, std 11.26, range [34.53, 98.62]